Protein AF-A0A519Y3N4-F1 (afdb_monomer)

Solvent-accessible surface area (backbone atoms only — not comparable to full-atom values): 10329 Å² total; per-residue (Å²): 131,61,69,62,75,57,47,38,32,74,43,97,84,46,41,49,49,98,88,65,46,66,51,63,68,51,72,68,55,53,51,53,46,38,57,54,47,40,30,45,88,83,38,72,83,18,51,64,52,32,53,35,49,49,54,54,60,67,46,48,62,57,52,53,50,38,60,76,76,56,67,44,74,66,51,51,51,50,50,48,46,44,57,63,46,52,44,47,48,44,44,46,53,41,53,45,35,29,32,51,62,58,74,62,79,71,95,46,70,66,61,45,55,50,58,71,61,70,54,86,85,58,70,63,65,68,42,52,32,54,33,49,54,26,26,72,76,27,61,82,37,63,64,18,38,64,29,70,89,40,35,69,69,50,46,74,47,11,75,58,44,33,24,38,66,32,93,78,62,51,72,72,56,45,51,54,55,50,58,63,46,68,71,99

Sequence (184 aa):
MHFFERVLQPPAYGWKDENGDLIKPTPTQIFKEFFSRLNIFKDKKNWLPLLSWVKILCLIPFFFIFIIYFLQWWTILAAFIYSMIIMGTHGTIWHHRYCTHGAYTFKNKYWRFFTQNLTINVIPEEIYVISHHVHHSLSDKPGDPYNAQAGFLYCFLADVNHQPIAKDLTEAEFSRVQQLMEHT

Secondary structure (DSSP, 8-state):
--HHHHHBPPPTT-SB-TTSPBP---HHHHHHHHHHHH-TTT-GGGHHHHHHHHHHHHHHHHHHHHHHHS--HHHHHHHHIIIIIIIHHHIIIIIIIIIIT-----SSHHHHHHHHTSS---S-HHHHHHHHHHHHHHTTSTT-TT-GGG-HHHHHTHHHHTSSBPTT--HHHHHHHHHHTTT-

Structure (mmCIF, N/CA/C/O backbone):
data_AF-A0A519Y3N4-F1
#
_entry.id   AF-A0A519Y3N4-F1
#
loop_
_atom_site.group_PDB
_atom_site.id
_atom_site.type_symbol
_atom_site.label_atom_id
_atom_site.label_alt_id
_atom_site.label_comp_id
_atom_site.label_asym_id
_atom_site.label_entity_id
_atom_site.label_seq_id
_atom_site.pdbx_PDB_ins_code
_atom_site.Cartn_x
_atom_site.Cartn_y
_atom_site.Cartn_z
_atom_site.occupancy
_atom_site.B_iso_or_equiv
_atom_site.auth_seq_id
_a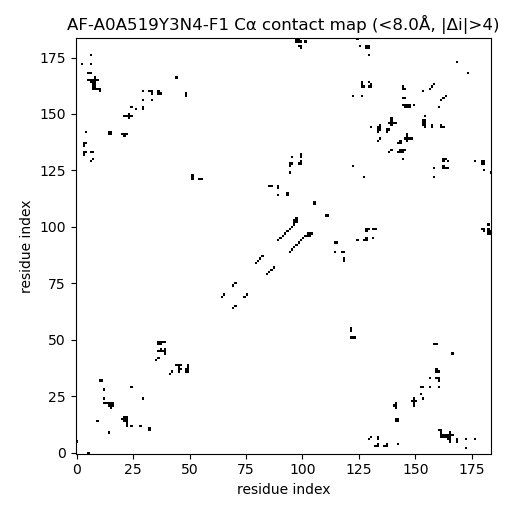tom_site.auth_comp_id
_atom_site.auth_asym_id
_atom_site.auth_atom_id
_atom_site.pdbx_PDB_model_num
ATOM 1 N N . MET A 1 1 ? 7.071 -14.051 -19.704 1.00 60.84 1 MET A N 1
ATOM 2 C CA . MET A 1 1 ? 7.118 -13.539 -18.319 1.00 60.84 1 MET A CA 1
ATOM 3 C C . MET A 1 1 ? 5.968 -14.149 -17.551 1.00 60.84 1 MET A C 1
ATOM 5 O O . MET A 1 1 ? 4.907 -14.354 -18.136 1.00 60.84 1 MET A O 1
ATOM 9 N N . HIS A 1 2 ? 6.190 -14.503 -16.289 1.00 82.25 2 HIS A N 1
ATOM 10 C CA . HIS A 1 2 ? 5.112 -14.980 -15.430 1.00 82.25 2 HIS A CA 1
ATOM 11 C C . HIS A 1 2 ? 4.119 -13.831 -15.195 1.00 82.25 2 HIS A C 1
ATOM 13 O O . HIS A 1 2 ? 4.543 -12.686 -15.073 1.00 82.25 2 HIS A O 1
ATOM 19 N N . PHE A 1 3 ? 2.811 -14.106 -15.143 1.00 90.12 3 PHE A N 1
ATOM 20 C CA . PHE A 1 3 ? 1.779 -13.061 -15.020 1.00 90.12 3 PHE A CA 1
ATOM 21 C C . PHE A 1 3 ? 2.078 -12.090 -13.865 1.00 90.12 3 PHE A C 1
ATOM 23 O O . PHE A 1 3 ? 2.119 -10.881 -14.070 1.00 90.12 3 PHE A O 1
ATOM 30 N N . PHE A 1 4 ? 2.420 -12.615 -12.686 1.00 92.62 4 PHE A N 1
ATOM 31 C CA . PHE A 1 4 ? 2.725 -11.797 -11.509 1.00 92.62 4 PHE A CA 1
ATOM 32 C C . PHE A 1 4 ? 3.998 -10.940 -11.624 1.00 92.62 4 PHE A C 1
ATOM 34 O O . PHE A 1 4 ? 4.103 -9.949 -10.915 1.00 92.62 4 PHE A O 1
ATOM 41 N N . GLU A 1 5 ? 4.927 -11.240 -12.540 1.00 91.12 5 GLU A N 1
ATOM 42 C CA . GLU A 1 5 ? 6.086 -10.364 -12.807 1.00 91.12 5 GLU A CA 1
ATOM 43 C C . GLU A 1 5 ? 5.696 -9.098 -13.587 1.00 91.12 5 GLU A C 1
ATOM 45 O O . GLU A 1 5 ? 6.462 -8.137 -13.633 1.00 91.12 5 GLU A O 1
ATOM 50 N N . ARG A 1 6 ? 4.518 -9.097 -14.224 1.00 92.88 6 ARG A N 1
ATOM 51 C CA . ARG A 1 6 ? 4.050 -8.032 -15.119 1.00 92.88 6 ARG A CA 1
ATOM 52 C C . ARG A 1 6 ? 2.948 -7.157 -14.519 1.00 92.88 6 ARG A C 1
ATOM 54 O O . ARG A 1 6 ? 2.759 -6.025 -14.964 1.00 92.88 6 ARG A O 1
ATOM 61 N N . VAL A 1 7 ? 2.223 -7.694 -13.540 1.00 95.25 7 VAL A N 1
ATOM 62 C CA . VAL A 1 7 ? 1.012 -7.093 -12.962 1.00 95.25 7 VAL A CA 1
ATOM 63 C C . VAL A 1 7 ? 1.286 -5.771 -12.247 1.00 95.25 7 VAL A C 1
ATOM 65 O O . VAL A 1 7 ? 0.473 -4.856 -12.356 1.00 95.25 7 VAL A O 1
ATOM 68 N N . LEU A 1 8 ? 2.412 -5.646 -11.540 1.00 96.50 8 LEU A N 1
ATOM 69 C CA . LEU A 1 8 ? 2.783 -4.404 -10.856 1.00 96.50 8 LEU A CA 1
ATOM 70 C C . LEU A 1 8 ? 3.613 -3.501 -11.763 1.00 96.50 8 LEU A C 1
ATOM 72 O O . LEU A 1 8 ? 4.442 -3.959 -12.550 1.00 96.50 8 LEU A O 1
ATOM 76 N N . GLN A 1 9 ? 3.405 -2.195 -11.632 1.00 95.38 9 GLN A N 1
ATOM 77 C CA . GLN A 1 9 ? 4.155 -1.191 -12.365 1.00 95.38 9 GLN A CA 1
ATOM 78 C C . GLN A 1 9 ? 5.618 -1.193 -11.890 1.00 95.38 9 GLN A C 1
ATOM 80 O O . GLN A 1 9 ? 5.871 -0.832 -10.733 1.00 95.38 9 GLN A O 1
ATOM 85 N N . PRO A 1 10 ? 6.597 -1.498 -12.764 1.00 95.00 10 PRO A N 1
ATOM 86 C CA . PRO A 1 10 ? 7.997 -1.477 -12.370 1.00 95.00 10 PRO A CA 1
ATOM 87 C C . PRO A 1 10 ? 8.421 -0.061 -11.949 1.00 95.00 10 PRO A C 1
ATOM 89 O O . PRO A 1 10 ? 8.033 0.917 -12.603 1.00 95.00 10 PRO A O 1
ATOM 92 N N . PRO A 1 11 ? 9.187 0.092 -10.856 1.00 95.44 11 PRO A N 1
ATOM 93 C CA . PRO A 1 11 ? 9.775 1.379 -10.501 1.00 95.44 11 PRO A CA 1
ATOM 94 C C . PRO A 1 11 ? 10.789 1.809 -11.565 1.00 95.44 11 PRO A C 1
ATOM 96 O O . PRO A 1 11 ? 11.345 0.969 -12.274 1.00 95.44 11 PRO A O 1
ATOM 99 N N . ALA A 1 12 ? 11.079 3.108 -11.673 1.00 94.69 12 ALA A N 1
ATOM 100 C CA . ALA A 1 12 ? 12.028 3.613 -12.674 1.00 94.69 12 ALA A CA 1
ATOM 101 C C . ALA A 1 12 ? 13.444 3.019 -12.554 1.00 94.69 12 ALA A C 1
ATOM 103 O O . ALA A 1 12 ? 14.186 3.002 -13.531 1.00 94.69 12 ALA A O 1
ATOM 104 N N . TYR A 1 13 ? 13.823 2.542 -11.367 1.00 93.88 13 TYR A N 1
ATOM 105 C CA . TYR A 1 13 ? 15.091 1.851 -11.129 1.00 93.88 13 TYR A CA 1
ATOM 106 C C . TYR A 1 13 ? 15.026 0.333 -11.366 1.00 93.88 13 TYR A C 1
ATOM 108 O O . TYR A 1 13 ? 16.052 -0.316 -11.244 1.00 93.88 13 TYR A O 1
ATOM 116 N N . GLY A 1 14 ? 13.867 -0.228 -11.726 1.00 94.69 14 GLY A N 1
ATOM 117 C CA . GLY A 1 14 ? 13.691 -1.650 -12.026 1.00 94.69 14 GLY A CA 1
ATOM 118 C C . GLY A 1 14 ? 13.625 -2.566 -10.797 1.00 94.69 14 GLY A C 1
ATOM 119 O O . GLY A 1 14 ? 13.856 -2.152 -9.665 1.00 94.69 14 GLY A O 1
ATOM 120 N N . TRP A 1 15 ? 13.275 -3.834 -11.034 1.00 93.81 15 TRP A N 1
ATOM 121 C CA . TRP A 1 15 ? 13.253 -4.873 -9.993 1.00 93.81 15 TRP A CA 1
ATOM 122 C C . TRP A 1 15 ? 14.582 -5.633 -9.900 1.00 93.81 15 TRP A C 1
ATOM 124 O O . TRP A 1 15 ? 15.016 -5.973 -8.801 1.00 93.81 15 TRP A O 1
ATOM 134 N N . LYS A 1 16 ? 15.198 -5.907 -11.058 1.00 94.56 16 LYS A N 1
ATOM 135 C CA . LYS A 1 16 ? 16.380 -6.759 -11.240 1.00 94.56 16 LYS A CA 1
ATOM 136 C C . LYS A 1 16 ? 17.488 -5.992 -11.949 1.00 94.56 16 LYS A C 1
ATOM 138 O O . LYS A 1 16 ? 17.178 -5.208 -12.847 1.00 94.56 16 LYS A O 1
ATOM 143 N N . ASP A 1 17 ? 18.735 -6.233 -11.564 1.00 92.69 17 ASP A N 1
ATOM 144 C CA . ASP A 1 17 ? 19.908 -5.749 -12.290 1.00 92.69 17 ASP A CA 1
ATOM 145 C C . ASP A 1 17 ? 20.216 -6.624 -13.522 1.00 92.69 17 ASP A C 1
ATOM 147 O O . ASP A 1 17 ? 19.459 -7.538 -13.863 1.00 92.69 17 ASP A O 1
ATOM 151 N N . GLU A 1 18 ? 21.324 -6.339 -14.210 1.00 90.88 18 GLU A N 1
ATOM 152 C CA . GLU A 1 18 ? 21.757 -7.092 -15.397 1.00 90.88 18 GLU A CA 1
ATOM 153 C C . GLU A 1 18 ? 22.070 -8.571 -15.099 1.00 90.88 18 GLU A C 1
ATOM 155 O O . GLU A 1 18 ? 21.960 -9.409 -15.994 1.00 90.88 18 GLU A O 1
ATOM 160 N N . ASN A 1 19 ? 22.399 -8.906 -13.847 1.00 90.06 19 ASN A N 1
ATOM 161 C CA . ASN A 1 19 ? 22.694 -10.267 -13.394 1.00 90.06 19 ASN A CA 1
ATOM 162 C C . ASN A 1 19 ? 21.443 -11.006 -12.885 1.00 90.06 19 ASN A C 1
ATOM 164 O O . ASN A 1 19 ? 21.495 -12.208 -12.626 1.00 90.06 19 ASN A O 1
ATOM 168 N N . GLY A 1 20 ? 20.305 -10.313 -12.777 1.00 90.00 20 GLY A N 1
ATOM 169 C CA . GLY A 1 20 ? 19.052 -10.856 -12.258 1.00 90.00 20 GLY A CA 1
ATOM 170 C C . GLY A 1 20 ? 18.877 -10.708 -10.744 1.00 90.00 20 GLY A C 1
ATOM 171 O O . GLY A 1 20 ? 17.873 -11.197 -10.215 1.00 90.00 20 GLY A O 1
ATOM 172 N N . ASP A 1 21 ? 19.797 -10.022 -10.065 1.00 93.12 21 ASP A N 1
ATOM 173 C CA . ASP A 1 21 ? 19.773 -9.792 -8.623 1.00 93.12 21 ASP A CA 1
ATOM 174 C C . ASP A 1 21 ? 18.852 -8.625 -8.249 1.00 93.12 21 ASP A C 1
ATOM 176 O O . ASP A 1 21 ? 18.546 -7.744 -9.055 1.00 93.12 21 ASP A O 1
ATOM 180 N N . LEU A 1 22 ? 18.380 -8.619 -7.000 1.00 94.62 22 LEU A N 1
ATOM 181 C CA . LEU A 1 22 ? 17.507 -7.569 -6.476 1.00 94.62 22 LEU A CA 1
ATOM 182 C C . LEU A 1 22 ? 18.218 -6.211 -6.483 1.00 94.62 22 LEU A C 1
ATOM 184 O O . LEU A 1 22 ? 19.213 -6.015 -5.781 1.00 94.62 22 LEU A O 1
ATOM 188 N N . ILE A 1 23 ? 17.630 -5.232 -7.169 1.00 94.12 23 ILE A N 1
ATOM 189 C CA . ILE A 1 23 ? 18.082 -3.844 -7.070 1.00 94.12 23 ILE A CA 1
ATOM 190 C C . ILE A 1 23 ? 17.696 -3.296 -5.697 1.00 94.12 23 ILE A C 1
ATOM 192 O O . ILE A 1 23 ? 16.518 -3.234 -5.348 1.00 94.12 23 ILE A O 1
ATOM 196 N N . LYS A 1 24 ? 18.695 -2.854 -4.928 1.00 95.44 24 LYS A N 1
ATOM 197 C CA . LYS A 1 24 ? 18.499 -2.146 -3.656 1.00 95.44 24 LYS A CA 1
ATOM 198 C C . LYS A 1 24 ? 18.556 -0.637 -3.902 1.00 95.44 24 LYS A C 1
ATOM 200 O O . LYS A 1 24 ? 19.656 -0.093 -4.032 1.00 95.44 24 LYS A O 1
ATOM 205 N N . PRO A 1 25 ? 17.410 0.056 -4.008 1.00 94.44 25 PRO A N 1
ATOM 206 C CA . PRO A 1 25 ? 17.407 1.474 -4.322 1.00 94.44 25 PRO A CA 1
ATOM 207 C C . PRO A 1 25 ? 17.924 2.302 -3.145 1.00 94.44 25 PRO A C 1
ATOM 209 O O . PRO A 1 25 ? 17.630 2.051 -1.977 1.00 94.44 25 PRO A O 1
ATOM 212 N N . THR A 1 26 ? 18.666 3.354 -3.465 1.00 96.81 26 THR A N 1
ATOM 213 C CA . THR A 1 26 ? 19.047 4.383 -2.495 1.00 96.81 26 THR A CA 1
ATOM 214 C C . THR A 1 26 ? 17.815 5.168 -2.020 1.00 96.81 26 THR A C 1
ATOM 216 O O . THR A 1 26 ? 16.857 5.326 -2.784 1.00 96.81 26 THR A O 1
ATOM 219 N N . PRO A 1 27 ? 17.835 5.761 -0.809 1.00 96.81 27 PRO A N 1
ATOM 220 C CA . PRO A 1 27 ? 16.746 6.619 -0.333 1.00 96.81 27 PRO A CA 1
ATOM 221 C C . PRO A 1 27 ? 16.355 7.710 -1.340 1.00 96.81 27 PRO A C 1
ATOM 223 O O . PRO A 1 27 ? 15.175 7.950 -1.580 1.00 96.81 27 PRO A O 1
ATOM 226 N N . THR A 1 28 ? 17.341 8.318 -2.006 1.00 97.06 28 THR A N 1
ATOM 227 C CA . THR A 1 28 ? 17.118 9.339 -3.037 1.00 97.06 28 THR A CA 1
ATOM 228 C C . THR A 1 28 ? 16.325 8.804 -4.230 1.00 97.06 28 THR A C 1
ATOM 230 O O . THR A 1 28 ? 15.436 9.494 -4.726 1.00 97.06 28 THR A O 1
ATOM 233 N N . GLN A 1 29 ? 16.607 7.580 -4.690 1.00 97.12 29 GLN A N 1
ATOM 234 C CA . GLN A 1 29 ? 15.842 6.945 -5.769 1.00 97.12 29 GLN A CA 1
ATOM 235 C C . GLN A 1 29 ? 14.399 6.662 -5.339 1.00 97.12 29 GLN A C 1
ATOM 237 O O . GLN A 1 29 ? 13.484 6.939 -6.111 1.00 97.12 29 GLN A O 1
ATOM 242 N N . ILE A 1 30 ? 14.190 6.189 -4.106 1.00 97.38 30 ILE A N 1
ATOM 243 C CA . ILE A 1 30 ? 12.854 5.919 -3.553 1.00 97.38 30 ILE A CA 1
ATOM 244 C C . ILE A 1 30 ? 12.023 7.204 -3.490 1.00 97.38 30 ILE A C 1
ATOM 246 O O . ILE A 1 30 ? 10.889 7.222 -3.966 1.00 97.38 30 ILE A O 1
ATOM 250 N N . PHE A 1 31 ? 12.576 8.295 -2.953 1.00 97.88 31 PHE A N 1
ATOM 251 C CA . PHE A 1 31 ? 11.859 9.571 -2.884 1.00 97.88 31 PHE A CA 1
ATOM 252 C C . PHE A 1 31 ? 11.616 10.174 -4.269 1.00 97.88 31 PHE A C 1
ATOM 254 O O . PHE A 1 31 ? 10.532 10.693 -4.534 1.00 97.88 31 PHE A O 1
ATOM 261 N N . LYS A 1 32 ? 12.587 10.081 -5.184 1.00 97.44 32 LYS A N 1
ATOM 262 C CA . LYS A 1 32 ? 12.409 10.543 -6.567 1.00 97.44 32 LYS A CA 1
ATOM 263 C C . LYS A 1 32 ? 11.274 9.790 -7.264 1.00 97.44 32 LYS A C 1
ATOM 265 O O . LYS A 1 32 ? 10.470 10.423 -7.950 1.00 97.44 32 LYS A O 1
ATOM 270 N N . GLU A 1 33 ? 11.195 8.474 -7.075 1.00 97.44 33 GLU A N 1
ATOM 271 C CA . GLU A 1 33 ? 10.103 7.656 -7.606 1.00 97.44 33 GLU A CA 1
ATOM 272 C C . GLU A 1 33 ? 8.766 8.036 -6.967 1.00 97.44 33 GLU A C 1
ATOM 274 O O . GLU A 1 33 ? 7.802 8.304 -7.683 1.00 97.44 33 GLU A O 1
ATOM 279 N N . PHE A 1 34 ? 8.739 8.182 -5.643 1.00 97.25 34 PHE A N 1
ATOM 280 C CA . PHE A 1 34 ? 7.555 8.555 -4.876 1.00 97.25 34 PHE A CA 1
ATOM 281 C C . PHE A 1 34 ? 6.936 9.867 -5.375 1.00 97.25 34 PHE A C 1
ATOM 283 O O . PHE A 1 34 ? 5.780 9.900 -5.797 1.00 97.25 34 PHE A O 1
ATOM 290 N N . PHE A 1 35 ? 7.722 10.947 -5.439 1.00 97.00 35 PHE A N 1
ATOM 291 C CA . PHE A 1 35 ? 7.230 12.233 -5.941 1.00 97.00 35 PHE A CA 1
ATOM 292 C C . PHE A 1 35 ? 6.876 12.187 -7.432 1.00 97.00 35 PHE A C 1
ATOM 294 O O . PHE A 1 35 ? 5.940 12.857 -7.865 1.00 97.00 35 PHE A O 1
ATOM 301 N N . SER A 1 36 ? 7.576 11.374 -8.228 1.00 96.44 36 SER A N 1
ATOM 302 C CA . SER A 1 36 ? 7.228 11.151 -9.634 1.00 96.44 36 SER A CA 1
ATOM 303 C C . SER A 1 36 ? 5.865 10.466 -9.789 1.00 96.44 36 SER A C 1
ATOM 305 O O . SER A 1 36 ? 5.098 10.841 -10.677 1.00 96.44 36 SER A O 1
ATOM 307 N N . ARG A 1 37 ? 5.554 9.479 -8.943 1.00 95.19 37 ARG A N 1
ATOM 308 C CA . ARG A 1 37 ? 4.308 8.699 -8.977 1.00 95.19 37 ARG A CA 1
ATOM 309 C C . ARG A 1 37 ? 3.117 9.397 -8.326 1.00 95.19 37 ARG A C 1
ATOM 311 O O . ARG A 1 37 ? 1.986 9.045 -8.635 1.00 95.19 37 ARG A O 1
ATOM 318 N N . LEU A 1 38 ? 3.344 10.414 -7.499 1.00 95.94 38 LEU A N 1
ATOM 319 C CA . LEU A 1 38 ? 2.287 11.314 -7.020 1.00 95.94 38 LEU A CA 1
ATOM 320 C C . LEU A 1 38 ? 1.970 12.448 -8.007 1.00 95.94 38 LEU A C 1
ATOM 322 O O . LEU A 1 38 ? 0.911 13.069 -7.931 1.00 95.94 38 LEU A O 1
ATOM 326 N N . ASN A 1 39 ? 2.879 12.749 -8.936 1.00 95.94 39 ASN A N 1
ATOM 327 C CA . ASN A 1 39 ? 2.743 13.902 -9.816 1.00 95.94 39 ASN A CA 1
ATOM 328 C C . ASN A 1 39 ? 1.728 13.648 -10.948 1.00 95.94 39 ASN A C 1
ATOM 330 O O . ASN A 1 39 ? 2.042 13.007 -11.954 1.00 95.94 39 ASN A O 1
ATOM 334 N N . ILE A 1 40 ? 0.529 14.216 -10.809 1.00 94.81 40 ILE A N 1
ATOM 335 C CA . ILE A 1 40 ? -0.551 14.153 -11.811 1.00 94.81 40 ILE A CA 1
ATOM 336 C C . ILE A 1 40 ? -0.287 14.973 -13.080 1.00 94.81 40 ILE A C 1
ATOM 338 O O . ILE A 1 40 ? -0.892 14.705 -14.117 1.00 94.81 40 ILE A O 1
ATOM 342 N N . PHE A 1 41 ? 0.613 15.960 -13.028 1.00 94.44 41 PHE A N 1
ATOM 343 C CA . PHE A 1 41 ? 0.999 16.740 -14.207 1.00 94.44 41 PHE A CA 1
ATOM 344 C C . PHE A 1 41 ? 1.948 15.953 -15.111 1.00 94.44 41 PHE A C 1
ATOM 346 O O . PHE A 1 41 ? 1.928 16.138 -16.324 1.00 94.44 41 PHE A O 1
ATOM 353 N N . LYS A 1 42 ? 2.754 15.056 -14.527 1.00 92.00 42 LYS A N 1
ATOM 354 C CA . LYS A 1 42 ? 3.617 14.138 -15.279 1.00 92.00 42 LYS A CA 1
ATOM 355 C C . LYS A 1 42 ? 2.805 13.032 -15.952 1.00 92.00 42 LYS A C 1
ATOM 357 O O . LYS A 1 42 ? 3.023 12.742 -17.122 1.00 92.00 42 LYS A O 1
ATOM 362 N N . ASP A 1 43 ? 1.894 12.409 -15.210 1.00 92.69 43 ASP A N 1
ATOM 363 C CA . ASP A 1 43 ? 1.002 11.372 -15.724 1.00 92.69 43 ASP A CA 1
ATOM 364 C C . ASP A 1 43 ? -0.361 11.476 -15.035 1.00 92.69 43 ASP A C 1
ATOM 366 O O . ASP A 1 43 ? -0.481 11.287 -13.824 1.00 92.69 43 ASP A O 1
ATOM 370 N N . LYS A 1 44 ? -1.414 11.722 -15.822 1.00 92.31 44 LYS A N 1
ATOM 371 C CA . LYS A 1 44 ? -2.788 11.818 -15.313 1.00 92.31 44 LYS A CA 1
ATOM 372 C C . LYS A 1 44 ? -3.264 10.515 -14.668 1.00 92.31 44 LYS A C 1
ATOM 374 O O . LYS A 1 44 ? -4.199 10.544 -13.883 1.00 92.31 44 LYS A O 1
ATOM 379 N N . LYS A 1 45 ? -2.629 9.371 -14.934 1.00 90.75 45 LYS A N 1
ATOM 380 C CA . LYS A 1 45 ? -2.952 8.095 -14.279 1.00 90.75 45 LYS A CA 1
ATOM 381 C C . LYS A 1 45 ? -2.480 8.031 -12.813 1.00 90.75 45 LYS A C 1
ATOM 383 O O . LYS A 1 45 ? -2.756 7.047 -12.138 1.00 90.75 45 LYS A O 1
ATOM 388 N N . ASN A 1 46 ? -1.787 9.056 -12.303 1.00 93.25 46 ASN A N 1
ATOM 389 C CA . ASN A 1 46 ? -1.317 9.152 -10.911 1.00 93.25 46 ASN A CA 1
ATOM 390 C C . ASN A 1 46 ? -2.376 9.655 -9.910 1.00 93.25 46 ASN A C 1
ATOM 392 O O . ASN A 1 46 ? -2.051 9.917 -8.754 1.00 93.25 46 ASN A O 1
ATOM 396 N N . TRP A 1 47 ? -3.642 9.791 -10.314 1.00 92.69 47 TRP A N 1
ATOM 397 C CA . TRP A 1 47 ? -4.703 10.244 -9.406 1.00 92.69 47 TRP A CA 1
ATOM 398 C C . TRP A 1 47 ? -4.897 9.334 -8.195 1.00 92.69 47 TRP A C 1
ATOM 400 O O . TRP A 1 47 ? -5.065 9.842 -7.094 1.00 92.69 47 TRP A O 1
ATOM 410 N N . LEU A 1 48 ? -4.854 8.012 -8.381 1.00 90.75 48 LEU A N 1
ATOM 411 C CA . LEU A 1 48 ? -5.080 7.057 -7.296 1.00 90.75 48 LEU A CA 1
ATOM 412 C C . LEU A 1 48 ? -4.061 7.213 -6.146 1.00 90.75 48 LEU A C 1
ATOM 414 O O . LEU A 1 48 ? -4.499 7.509 -5.033 1.00 90.75 48 LEU A O 1
ATOM 418 N N . PRO A 1 49 ? -2.732 7.119 -6.378 1.00 92.12 49 PRO A N 1
ATOM 419 C CA . PRO A 1 49 ? -1.755 7.306 -5.303 1.00 92.12 49 PRO A CA 1
ATOM 420 C C . PRO A 1 49 ? -1.798 8.722 -4.712 1.00 92.12 49 PRO A C 1
ATOM 422 O O . PRO A 1 49 ? -1.667 8.875 -3.497 1.00 92.12 49 PRO A O 1
ATOM 425 N N . LEU A 1 50 ? -2.049 9.755 -5.531 1.00 94.00 50 LEU A N 1
ATOM 426 C CA . LEU A 1 50 ? -2.203 11.123 -5.030 1.00 94.00 50 LEU A CA 1
ATOM 427 C C . LEU A 1 50 ? -3.384 11.239 -4.061 1.00 94.00 50 LEU A C 1
ATOM 429 O O . LEU A 1 50 ? -3.219 11.773 -2.969 1.00 94.00 50 LEU A O 1
ATOM 433 N N . LEU A 1 51 ? -4.565 10.742 -4.433 1.00 92.56 51 LEU A N 1
ATOM 434 C CA . LEU A 1 51 ? -5.762 10.821 -3.594 1.00 92.56 51 LEU A CA 1
ATOM 435 C C . LEU A 1 51 ? -5.593 10.034 -2.291 1.00 92.56 51 LEU A C 1
ATOM 437 O O . LEU A 1 51 ? -6.006 10.525 -1.241 1.00 92.56 51 LEU A O 1
ATOM 441 N N . SER A 1 52 ? -4.956 8.860 -2.331 1.00 90.75 52 SER A N 1
ATOM 442 C CA . SER A 1 52 ? -4.625 8.089 -1.127 1.00 90.75 52 SER A CA 1
ATOM 443 C C . SER A 1 52 ? -3.752 8.889 -0.160 1.00 90.75 52 SER A C 1
ATOM 445 O O . SER A 1 52 ? -4.082 8.994 1.021 1.00 90.75 52 SER A O 1
ATOM 447 N N . TRP A 1 53 ? -2.700 9.546 -0.654 1.00 93.31 53 TRP A N 1
ATOM 448 C CA . TRP A 1 53 ? -1.834 10.373 0.189 1.00 93.31 53 TRP A CA 1
ATOM 449 C C . TRP A 1 53 ? -2.487 11.678 0.637 1.00 93.31 53 TRP A C 1
ATOM 451 O O . TRP A 1 53 ? -2.293 12.088 1.779 1.00 93.31 53 TRP A O 1
ATOM 461 N N . VAL A 1 54 ? -3.323 12.306 -0.192 1.00 94.06 54 VAL A N 1
ATOM 462 C CA . VAL A 1 54 ? -4.112 13.480 0.213 1.00 94.06 54 VAL A CA 1
ATOM 463 C C . VAL A 1 54 ? -5.028 13.135 1.386 1.00 94.06 54 VAL A C 1
ATOM 465 O O . VAL A 1 54 ? -5.075 13.905 2.341 1.00 94.06 54 VAL A O 1
ATOM 468 N N . LYS A 1 55 ? -5.689 11.966 1.386 1.00 92.50 55 LYS A N 1
ATOM 469 C CA . LYS A 1 55 ? -6.484 11.512 2.542 1.00 92.50 55 LYS A CA 1
ATOM 470 C C . LYS A 1 55 ? -5.636 11.445 3.814 1.00 92.50 55 LYS A C 1
ATOM 472 O O . LYS A 1 55 ? -6.063 11.962 4.841 1.00 92.50 55 LYS A O 1
ATOM 477 N N . ILE A 1 56 ? -4.435 10.863 3.743 1.00 92.06 56 ILE A N 1
ATOM 478 C CA . ILE A 1 56 ? -3.509 10.792 4.887 1.00 92.06 56 ILE A CA 1
ATOM 479 C C . ILE A 1 56 ? -3.149 12.200 5.366 1.00 92.06 56 ILE A C 1
ATOM 481 O O . ILE A 1 56 ? -3.289 12.500 6.549 1.00 92.06 56 ILE A O 1
ATOM 485 N N . LEU A 1 57 ? -2.748 13.086 4.450 1.00 94.06 57 LEU A N 1
ATOM 486 C CA . LEU A 1 57 ? -2.382 14.467 4.770 1.00 94.06 57 LEU A CA 1
ATOM 487 C C . LEU A 1 57 ? -3.546 15.240 5.407 1.00 94.06 57 LEU A C 1
ATOM 489 O O . LEU A 1 57 ? -3.330 15.990 6.354 1.00 94.06 57 LEU A O 1
ATOM 493 N N . CYS A 1 58 ? -4.781 15.023 4.950 1.00 94.94 58 CYS A N 1
ATOM 494 C CA . CYS A 1 58 ? -5.977 15.616 5.546 1.00 94.94 58 CYS A CA 1
ATOM 495 C C . CYS A 1 58 ? -6.266 15.102 6.965 1.00 94.94 58 CYS A C 1
ATOM 497 O O . CYS A 1 58 ? -6.903 15.816 7.736 1.00 94.94 58 CYS A O 1
ATOM 499 N N . LEU A 1 59 ? -5.803 13.902 7.332 1.00 93.06 59 LEU A N 1
ATOM 500 C CA . LEU A 1 59 ? -5.958 13.345 8.681 1.00 93.06 59 LEU A CA 1
ATOM 501 C C . LEU A 1 59 ? -4.898 13.860 9.671 1.00 93.06 59 LEU A C 1
ATOM 503 O O . LEU A 1 59 ? -5.145 13.861 10.878 1.00 93.06 59 LEU A O 1
ATOM 507 N N . ILE A 1 60 ? -3.751 14.355 9.188 1.00 94.81 60 ILE A N 1
ATOM 508 C CA . ILE A 1 60 ? -2.650 14.854 10.033 1.00 94.81 60 ILE A CA 1
ATOM 509 C C . ILE A 1 60 ? -3.086 15.993 10.981 1.00 94.81 60 ILE A C 1
ATOM 511 O O . ILE A 1 60 ? -2.769 15.913 12.171 1.00 94.81 60 ILE A O 1
ATOM 515 N N . PRO A 1 61 ? -3.829 17.033 10.545 1.00 96.38 61 PRO A N 1
ATOM 516 C CA . PRO A 1 61 ? -4.287 18.083 11.455 1.00 96.38 61 PRO A CA 1
ATOM 517 C C . PRO A 1 61 ? -5.153 17.549 12.601 1.00 96.38 61 PRO A C 1
ATOM 519 O O . PRO A 1 61 ? -4.960 17.945 13.748 1.00 96.38 61 PRO A O 1
ATOM 522 N N . PHE A 1 62 ? -6.063 16.610 12.319 1.00 93.62 62 PHE A N 1
ATOM 523 C CA . PHE A 1 62 ? -6.914 15.997 13.344 1.00 93.62 62 PHE A CA 1
ATOM 524 C C . PHE A 1 62 ? -6.098 15.197 14.357 1.00 93.62 62 PHE A C 1
ATOM 526 O O . PHE A 1 62 ? -6.391 15.240 15.550 1.00 93.62 62 PHE A O 1
ATOM 533 N N . PHE A 1 63 ? -5.042 14.522 13.900 1.00 92.50 63 PHE A N 1
ATOM 534 C CA . PHE A 1 63 ? -4.112 13.821 14.776 1.00 92.50 63 PHE A CA 1
ATOM 535 C C . PHE A 1 63 ? -3.398 14.776 15.746 1.00 92.50 63 PHE A C 1
ATOM 537 O O . PHE A 1 63 ? -3.352 14.510 16.947 1.00 92.50 63 PHE A O 1
ATOM 544 N N . PHE A 1 64 ? -2.908 15.925 15.272 1.00 95.38 64 PHE A N 1
ATOM 545 C CA . PHE A 1 64 ? -2.282 16.918 16.154 1.00 95.38 64 PHE A CA 1
ATOM 546 C C . PHE A 1 64 ? -3.282 17.590 17.100 1.00 95.38 64 PHE A C 1
ATOM 548 O O . PHE A 1 64 ? -2.976 17.762 18.279 1.00 95.38 64 PHE A O 1
ATOM 555 N N . ILE A 1 65 ? -4.490 17.913 16.627 1.00 95.75 65 ILE A N 1
ATOM 556 C CA . ILE A 1 65 ? -5.572 18.429 17.481 1.00 95.75 65 ILE A CA 1
ATOM 557 C C . ILE A 1 65 ? -5.888 17.425 18.596 1.00 95.75 65 ILE A C 1
ATOM 559 O O . ILE A 1 65 ? -6.008 17.813 19.757 1.00 95.75 65 ILE A O 1
ATOM 563 N N . PHE A 1 66 ? -5.965 16.134 18.267 1.00 93.38 66 PHE A N 1
ATOM 564 C CA . PHE A 1 66 ? -6.171 15.068 19.242 1.00 93.38 66 PHE A CA 1
ATOM 565 C C . PHE A 1 66 ? -5.066 15.032 20.307 1.00 93.38 66 PHE A C 1
ATOM 567 O O . PHE A 1 66 ? -5.374 15.018 21.497 1.00 93.38 66 PHE A O 1
ATOM 574 N N . ILE A 1 67 ? -3.792 15.076 19.901 1.00 93.62 67 ILE A N 1
ATOM 575 C CA . ILE A 1 67 ? -2.655 15.052 20.835 1.00 93.62 67 ILE A CA 1
ATOM 576 C C . ILE A 1 67 ? -2.647 16.277 21.755 1.00 93.62 67 ILE A C 1
ATOM 578 O O . ILE A 1 67 ? -2.382 16.143 22.946 1.00 93.62 67 ILE A O 1
ATOM 582 N N . ILE A 1 68 ? -2.917 17.469 21.223 1.00 96.00 68 ILE A N 1
ATOM 583 C CA . ILE A 1 68 ? -2.785 18.716 21.987 1.00 96.00 68 ILE A CA 1
ATOM 584 C C . ILE A 1 68 ? -3.959 18.907 22.954 1.00 96.00 68 ILE A C 1
ATOM 586 O O . ILE A 1 68 ? -3.751 19.331 24.088 1.00 96.00 68 ILE A O 1
ATOM 590 N N . TYR A 1 69 ? -5.187 18.602 22.521 1.00 96.06 69 TYR A N 1
ATOM 591 C CA . TYR A 1 69 ? -6.399 18.970 23.263 1.00 96.06 69 TYR A CA 1
ATOM 592 C C . TYR A 1 69 ? -7.136 17.792 23.907 1.00 96.06 69 TYR A C 1
ATOM 594 O O . TYR A 1 69 ? -7.918 18.004 24.831 1.00 96.06 69 TYR A O 1
ATOM 602 N N . PHE A 1 70 ? -6.918 16.561 23.439 1.00 94.44 70 PHE A N 1
ATOM 603 C CA . PHE A 1 70 ? -7.740 15.403 23.813 1.00 94.44 70 PHE A CA 1
ATOM 604 C C . PHE A 1 70 ? -6.931 14.217 24.353 1.00 94.44 70 PHE A C 1
ATOM 606 O O . PHE A 1 70 ? -7.490 13.135 24.564 1.00 94.44 70 PHE A O 1
ATOM 613 N N . LEU A 1 71 ? -5.633 14.396 24.607 1.00 95.38 71 LEU A N 1
ATOM 614 C CA . LEU A 1 71 ? -4.770 13.336 25.114 1.00 95.38 71 LEU A CA 1
ATOM 615 C C . LEU A 1 71 ? -5.015 13.097 26.611 1.00 95.38 71 LEU A C 1
ATOM 617 O O . LEU A 1 71 ? -4.678 13.911 27.465 1.00 95.38 71 LEU A O 1
ATOM 621 N N . GLN A 1 72 ? -5.600 11.947 26.923 1.00 95.69 72 GLN A N 1
ATOM 622 C CA . GLN A 1 72 ? -5.845 11.446 28.273 1.00 95.69 72 GLN A CA 1
ATOM 623 C C . GLN A 1 72 ? -5.723 9.919 28.262 1.00 95.69 72 GLN A C 1
ATOM 625 O O . GLN A 1 72 ? -5.810 9.288 27.210 1.00 95.69 72 GLN A O 1
ATOM 630 N N . TRP A 1 73 ? -5.564 9.287 29.424 1.00 95.31 73 TRP A N 1
ATOM 631 C CA . TRP A 1 73 ? -5.337 7.837 29.499 1.00 95.31 73 TRP A CA 1
ATOM 632 C C . TRP A 1 73 ? -6.410 6.997 28.790 1.00 95.31 73 TRP A C 1
ATOM 634 O O . TRP A 1 73 ? -6.080 6.032 28.103 1.00 95.31 73 TRP A O 1
ATOM 644 N N . TRP A 1 74 ? -7.680 7.401 28.873 1.00 95.75 74 TRP A N 1
ATOM 645 C CA . TRP A 1 74 ? -8.776 6.713 28.187 1.00 95.75 74 TRP A CA 1
ATOM 646 C C . TRP A 1 74 ? -8.737 6.870 26.668 1.00 95.75 74 TRP A C 1
ATOM 648 O O . TRP A 1 74 ? -9.050 5.921 25.953 1.00 95.75 74 TRP A O 1
ATOM 658 N N . THR A 1 75 ? -8.325 8.033 26.158 1.00 94.56 75 THR A N 1
ATOM 659 C CA . THR A 1 75 ? -8.205 8.242 24.711 1.00 94.56 75 THR A CA 1
ATOM 660 C C . THR A 1 75 ? -6.971 7.549 24.149 1.00 94.56 75 THR A C 1
ATOM 662 O O . THR A 1 75 ? -7.033 7.034 23.037 1.00 94.56 75 THR A O 1
ATOM 665 N N . ILE A 1 76 ? -5.893 7.429 24.931 1.00 93.69 76 ILE A N 1
ATOM 666 C CA . ILE A 1 76 ? -4.737 6.588 24.592 1.00 93.69 76 ILE A CA 1
ATOM 667 C C . ILE A 1 76 ? -5.158 5.118 24.505 1.00 93.69 76 ILE A C 1
ATOM 669 O O . ILE A 1 76 ? -4.853 4.456 23.515 1.00 93.69 76 ILE A O 1
ATOM 673 N N . LEU A 1 77 ? -5.892 4.611 25.501 1.00 95.69 77 LEU A N 1
ATOM 674 C CA . LEU A 1 77 ? -6.390 3.235 25.488 1.00 95.69 77 LEU A CA 1
ATOM 675 C C . LEU A 1 77 ? -7.319 2.984 24.292 1.00 95.69 77 LEU A C 1
ATOM 677 O O . LEU A 1 77 ? -7.166 1.982 23.597 1.00 95.69 77 LEU A O 1
ATOM 681 N N . ALA A 1 78 ? -8.247 3.904 24.017 1.00 94.88 78 ALA A N 1
ATOM 682 C CA . ALA A 1 78 ? -9.134 3.812 22.862 1.00 94.88 78 ALA A CA 1
ATOM 683 C C . ALA A 1 78 ? -8.350 3.820 21.539 1.00 94.88 78 ALA A C 1
ATOM 685 O O . ALA A 1 78 ? -8.609 2.985 20.674 1.00 94.88 78 ALA A O 1
ATOM 686 N N . ALA A 1 79 ? -7.360 4.709 21.401 1.00 92.12 79 ALA A N 1
ATOM 687 C CA . ALA A 1 79 ? -6.493 4.771 20.230 1.00 92.12 79 ALA A CA 1
ATOM 688 C C . ALA A 1 79 ? -5.696 3.474 20.045 1.00 92.12 79 ALA A C 1
ATOM 690 O O . ALA A 1 79 ? -5.618 2.977 18.927 1.00 92.12 79 ALA A O 1
ATOM 691 N N . PHE A 1 80 ? -5.162 2.899 21.127 1.00 93.44 80 PHE A N 1
ATOM 692 C CA . PHE A 1 80 ? -4.451 1.622 21.103 1.00 93.44 80 PHE A CA 1
ATOM 693 C C . PHE A 1 80 ? -5.360 0.464 20.675 1.00 93.44 80 PHE A C 1
ATOM 695 O O . PHE A 1 80 ? -5.002 -0.297 19.779 1.00 93.44 80 PHE A O 1
ATOM 702 N N . ILE A 1 81 ? -6.550 0.336 21.272 1.00 96.00 81 ILE A N 1
ATOM 703 C CA . ILE A 1 81 ? -7.511 -0.716 20.908 1.00 96.00 81 ILE A CA 1
ATOM 704 C C . ILE A 1 81 ? -7.912 -0.571 19.438 1.00 96.00 81 ILE A C 1
ATOM 706 O O . ILE A 1 81 ? -7.910 -1.551 18.693 1.00 96.00 81 ILE A O 1
ATOM 710 N N . TYR A 1 82 ? -8.228 0.645 18.998 1.00 93.06 82 TYR A N 1
ATOM 711 C CA . TYR A 1 82 ? -8.634 0.874 17.620 1.00 93.06 82 TYR A CA 1
ATOM 712 C C . TYR A 1 82 ? -7.499 0.585 16.624 1.00 93.06 82 TYR A C 1
ATOM 714 O O . TYR A 1 82 ? -7.711 -0.162 15.671 1.00 93.06 82 TYR A O 1
ATOM 722 N N . SER A 1 83 ? -6.288 1.102 16.851 1.00 90.06 83 SER A N 1
ATOM 723 C CA . SER A 1 83 ? -5.173 0.950 15.907 1.00 90.06 83 SER A CA 1
ATOM 724 C C . SER A 1 83 ? -4.569 -0.456 15.899 1.00 90.06 83 SER A C 1
ATOM 726 O O . SER A 1 83 ? -4.332 -1.013 14.830 1.00 90.06 83 SER A O 1
ATOM 728 N N . MET A 1 84 ? -4.349 -1.062 17.066 1.00 90.25 84 MET A N 1
ATOM 729 C CA . MET A 1 84 ? -3.649 -2.346 17.164 1.00 90.25 84 MET A CA 1
ATOM 730 C C . MET A 1 84 ? -4.589 -3.537 17.016 1.00 90.25 84 MET A C 1
ATOM 732 O O . MET A 1 84 ? -4.206 -4.547 16.429 1.00 90.25 84 MET A O 1
ATOM 736 N N . ILE A 1 85 ? -5.817 -3.437 17.537 1.00 93.75 85 ILE A N 1
ATOM 737 C CA . ILE A 1 85 ? -6.763 -4.558 17.542 1.00 93.75 85 ILE A CA 1
ATOM 738 C C . ILE A 1 85 ? -7.741 -4.419 16.383 1.00 93.75 85 ILE A C 1
ATOM 740 O O . ILE A 1 85 ? -7.785 -5.300 15.528 1.00 93.75 85 ILE A O 1
ATOM 744 N N . ILE A 1 86 ? -8.512 -3.330 16.319 1.00 94.19 86 ILE A N 1
ATOM 745 C CA . ILE A 1 86 ? -9.601 -3.204 15.337 1.00 94.19 86 ILE A CA 1
ATOM 746 C C . ILE A 1 86 ? -9.041 -3.097 13.917 1.00 94.19 86 ILE A C 1
ATOM 748 O O . ILE A 1 86 ? -9.416 -3.902 13.066 1.00 94.19 86 ILE A O 1
ATOM 752 N N . MET A 1 87 ? -8.112 -2.172 13.657 1.00 93.19 87 MET A N 1
ATOM 753 C CA . MET A 1 87 ? -7.529 -1.999 12.322 1.00 93.19 87 MET A CA 1
ATOM 754 C C . MET A 1 87 ? -6.715 -3.216 11.872 1.00 93.19 87 MET A C 1
ATOM 756 O O . MET A 1 87 ? -6.893 -3.684 10.749 1.00 93.19 87 MET A O 1
ATOM 760 N N . GLY A 1 88 ? -5.880 -3.783 12.749 1.00 91.38 88 GLY A N 1
ATOM 761 C CA . GLY A 1 88 ? -5.115 -4.996 12.435 1.00 91.38 88 GLY A CA 1
ATOM 762 C C . GLY A 1 88 ? -6.009 -6.210 12.148 1.00 91.38 88 GLY A C 1
ATOM 763 O O . GLY A 1 88 ? -5.794 -6.945 11.178 1.00 91.38 88 GLY A O 1
ATOM 764 N N . THR A 1 89 ? -7.066 -6.395 12.945 1.00 94.38 89 THR A N 1
ATOM 765 C CA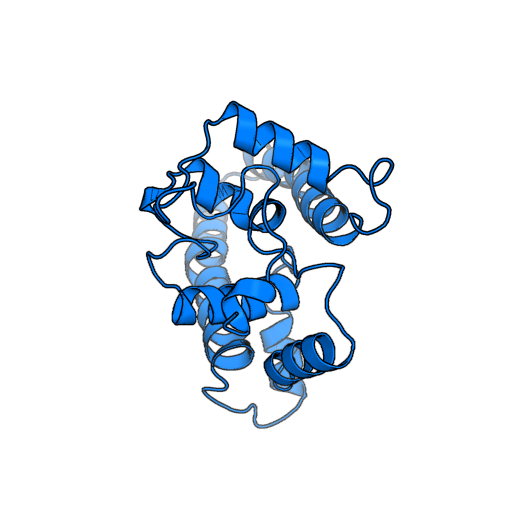 . THR A 1 89 ? -8.042 -7.472 12.727 1.00 94.38 89 THR A CA 1
ATOM 766 C C . THR A 1 89 ? -8.812 -7.249 11.435 1.00 94.38 89 THR A C 1
ATOM 768 O O . THR A 1 89 ? -8.954 -8.189 10.659 1.00 94.38 89 THR A O 1
ATOM 771 N N . HIS A 1 90 ? -9.261 -6.021 11.161 1.00 95.25 90 HIS A N 1
ATOM 772 C CA . HIS A 1 90 ? -9.941 -5.670 9.913 1.00 95.25 90 HIS A CA 1
ATOM 773 C C . HIS A 1 90 ? -9.077 -5.981 8.688 1.00 95.25 90 HIS A C 1
ATOM 775 O O . HIS A 1 90 ? -9.541 -6.688 7.797 1.00 95.25 90 HIS A O 1
ATOM 781 N N . GLY A 1 91 ? -7.806 -5.570 8.686 1.00 93.06 91 GLY A N 1
ATOM 782 C CA . GLY A 1 91 ? -6.854 -5.923 7.629 1.00 93.06 91 GLY A CA 1
ATOM 783 C C . GLY A 1 91 ? -6.730 -7.434 7.427 1.00 93.06 91 GLY A C 1
ATOM 784 O O . GLY A 1 91 ? -6.735 -7.924 6.300 1.00 93.06 91 GLY A O 1
ATOM 785 N N . THR A 1 92 ? -6.713 -8.192 8.524 1.00 94.12 92 THR A N 1
ATOM 786 C CA . THR A 1 92 ? -6.615 -9.656 8.481 1.00 94.12 92 THR A CA 1
ATOM 787 C C . THR A 1 92 ? -7.882 -10.321 7.940 1.00 94.12 92 THR A C 1
ATOM 789 O O . THR A 1 92 ? -7.792 -11.243 7.128 1.00 94.12 92 THR A O 1
ATOM 792 N N . ILE A 1 93 ? -9.066 -9.913 8.402 1.00 95.31 93 ILE A N 1
ATOM 793 C CA . ILE A 1 93 ? -10.330 -10.545 8.002 1.00 95.31 93 ILE A CA 1
ATOM 794 C C . ILE A 1 93 ? -10.727 -10.1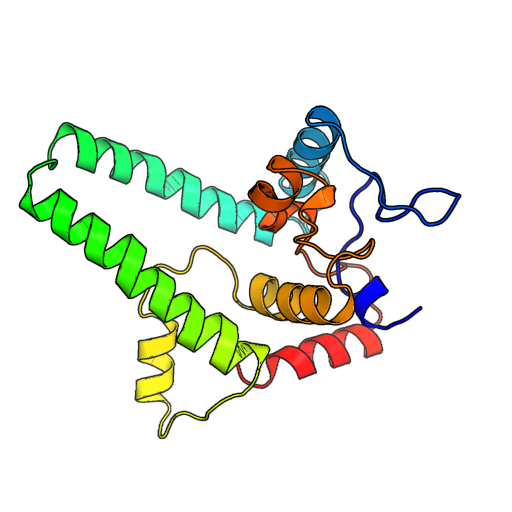10 6.591 1.00 95.31 93 ILE A C 1
ATOM 796 O O . ILE A 1 93 ? -11.011 -10.961 5.755 1.00 95.31 93 ILE A O 1
ATOM 800 N N . TRP A 1 94 ? -10.689 -8.807 6.312 1.00 95.12 94 TRP A N 1
ATOM 801 C CA . TRP A 1 94 ? -11.190 -8.227 5.078 1.00 95.12 94 TRP A CA 1
ATOM 802 C C . TRP A 1 94 ? -10.142 -8.327 3.975 1.00 95.12 94 TRP A C 1
ATOM 804 O O . TRP A 1 94 ? -10.241 -9.195 3.114 1.00 95.12 94 TRP A O 1
ATOM 814 N N . HIS A 1 95 ? -9.096 -7.506 4.043 1.00 94.06 95 HIS A N 1
ATOM 815 C CA . HIS A 1 95 ? -8.116 -7.393 2.968 1.00 94.06 95 HIS A CA 1
ATOM 816 C C . HIS A 1 95 ? -7.349 -8.702 2.721 1.00 94.06 95 HIS A C 1
ATOM 818 O O . HIS A 1 95 ? -7.221 -9.135 1.583 1.00 94.06 95 HIS A O 1
ATOM 824 N N . HIS A 1 96 ? -6.874 -9.368 3.774 1.00 94.75 96 HIS A N 1
ATOM 825 C CA . HIS A 1 96 ? -6.053 -10.569 3.640 1.00 94.75 96 HIS A CA 1
ATOM 826 C C . HIS A 1 96 ? -6.885 -11.835 3.376 1.00 94.75 96 HIS A C 1
ATOM 828 O O . HIS A 1 96 ? -6.766 -12.466 2.327 1.00 94.75 96 HIS A O 1
ATOM 834 N N . ARG A 1 97 ? -7.730 -12.249 4.329 1.00 95.44 97 ARG A N 1
ATOM 835 C CA . ARG A 1 97 ? -8.421 -13.550 4.257 1.00 95.44 97 ARG A CA 1
ATOM 836 C C . ARG A 1 97 ? -9.574 -13.563 3.263 1.00 95.44 97 ARG A C 1
ATOM 838 O O . ARG A 1 97 ? -9.704 -14.539 2.530 1.00 95.44 97 ARG A O 1
ATOM 845 N N . TYR A 1 98 ? -10.414 -12.532 3.267 1.00 95.31 98 TYR A N 1
ATOM 846 C CA . TYR A 1 98 ? -11.588 -12.481 2.404 1.00 95.31 98 TYR A CA 1
ATOM 847 C C . TYR A 1 98 ? -11.221 -12.047 0.983 1.00 95.31 98 TYR A C 1
ATOM 849 O O . TYR A 1 98 ? -11.408 -12.829 0.056 1.00 95.31 98 TYR A O 1
ATOM 857 N N . CYS A 1 99 ? -10.648 -10.852 0.819 1.00 94.12 99 CYS A N 1
ATOM 858 C CA . CYS A 1 99 ? -10.396 -10.272 -0.497 1.00 94.12 99 CYS A CA 1
ATOM 859 C C . CYS A 1 99 ? -9.298 -11.008 -1.276 1.00 94.12 99 CYS A C 1
ATOM 861 O O . CYS A 1 99 ? -9.507 -11.311 -2.444 1.00 94.12 99 CYS A O 1
ATOM 863 N N . THR A 1 100 ? -8.162 -11.332 -0.646 1.00 93.75 100 THR A N 1
ATOM 864 C CA . THR A 1 100 ? -7.040 -11.973 -1.357 1.00 93.75 100 THR A CA 1
ATOM 865 C C . THR A 1 100 ? -7.131 -13.496 -1.412 1.00 93.75 100 THR A C 1
ATOM 867 O O . THR A 1 100 ? -6.814 -14.108 -2.428 1.00 93.75 100 THR A O 1
ATOM 870 N N . HIS A 1 101 ? -7.530 -14.146 -0.319 1.00 94.44 101 HIS A N 1
ATOM 871 C CA . HIS A 1 101 ? -7.507 -15.612 -0.247 1.00 94.44 101 HIS A CA 1
ATOM 872 C C . HIS A 1 101 ? -8.866 -16.284 -0.444 1.00 94.44 101 HIS A C 1
ATOM 874 O O . HIS A 1 101 ? -8.903 -17.510 -0.534 1.00 94.44 101 HIS A O 1
ATOM 880 N N . GLY A 1 102 ? -9.976 -15.535 -0.468 1.00 92.69 102 GLY A N 1
ATOM 881 C CA . GLY A 1 102 ? -11.315 -16.125 -0.564 1.00 92.69 102 GLY A CA 1
ATOM 882 C C . GLY A 1 102 ? -11.600 -17.151 0.542 1.00 92.69 102 GLY A C 1
ATOM 883 O O . GLY A 1 102 ? -12.343 -18.105 0.333 1.00 92.69 102 GLY A O 1
ATOM 884 N N . ALA A 1 103 ? -10.983 -16.996 1.721 1.00 94.00 103 ALA A N 1
ATOM 885 C CA . ALA A 1 103 ? -10.943 -18.026 2.761 1.00 94.00 103 ALA A CA 1
ATOM 886 C C . ALA A 1 103 ? -12.313 -18.322 3.398 1.00 94.00 103 ALA A C 1
ATOM 888 O O . ALA A 1 103 ? -12.466 -19.313 4.111 1.00 94.00 103 ALA A O 1
ATOM 889 N N . TYR A 1 104 ? -13.295 -17.444 3.194 1.00 94.50 104 TYR A N 1
ATOM 890 C CA . TYR A 1 104 ? -14.665 -17.610 3.662 1.00 94.50 104 TYR A CA 1
ATOM 891 C C . TYR A 1 104 ? -15.631 -16.752 2.837 1.00 94.50 104 TYR A C 1
ATOM 893 O O . TYR A 1 104 ? -15.227 -15.831 2.132 1.00 94.50 104 TYR A O 1
ATOM 901 N N . THR A 1 105 ? -16.931 -17.010 2.976 1.00 94.12 105 THR A N 1
ATOM 902 C CA . THR A 1 105 ? -18.001 -16.221 2.349 1.00 94.12 105 THR A CA 1
ATOM 903 C C . THR A 1 105 ? -18.934 -15.636 3.402 1.00 94.12 105 THR A C 1
ATOM 905 O O . THR A 1 105 ? -19.282 -16.309 4.374 1.00 94.12 105 THR A O 1
ATOM 908 N N . PHE A 1 106 ? -19.401 -14.402 3.205 1.00 93.88 106 PHE A N 1
ATOM 909 C CA . PHE A 1 106 ? -20.408 -13.810 4.085 1.00 93.88 106 PHE A CA 1
ATOM 910 C C . PHE A 1 106 ? -21.793 -14.412 3.839 1.00 93.88 106 PHE A C 1
ATOM 912 O O . PHE A 1 106 ? -22.216 -14.588 2.700 1.00 93.88 106 PHE A O 1
ATOM 919 N N . LYS A 1 107 ? -22.546 -14.646 4.923 1.00 93.81 107 LYS A N 1
ATOM 920 C CA . LYS A 1 107 ? -23.929 -15.150 4.857 1.00 93.81 107 LYS A CA 1
ATOM 921 C C . LYS A 1 107 ? -24.869 -14.215 4.086 1.00 93.81 107 LYS A C 1
ATOM 923 O O . LYS A 1 107 ? -25.826 -14.672 3.471 1.00 93.81 107 LYS A O 1
ATOM 928 N N . ASN A 1 108 ? -24.649 -12.904 4.175 1.00 94.69 108 ASN A N 1
ATOM 929 C CA . ASN A 1 108 ? -25.454 -11.898 3.490 1.00 94.69 108 ASN A CA 1
ATOM 930 C C . ASN A 1 108 ? -24.628 -10.639 3.176 1.00 94.69 108 ASN A C 1
ATOM 932 O O . ASN A 1 108 ? -23.543 -10.427 3.720 1.00 94.69 108 ASN A O 1
ATOM 936 N N . LYS A 1 109 ? -25.179 -9.780 2.310 1.00 93.56 109 LYS A N 1
ATOM 937 C CA . LYS A 1 109 ? -24.546 -8.517 1.897 1.00 93.56 109 LYS A CA 1
ATOM 938 C C . LYS A 1 109 ? -24.395 -7.511 3.044 1.00 93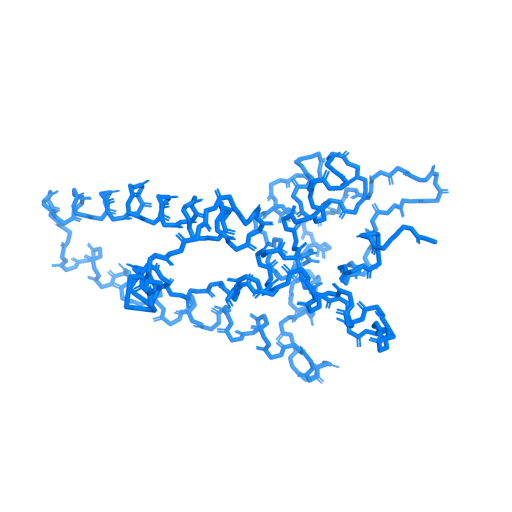.56 109 LYS A C 1
ATOM 940 O O . LYS A 1 109 ? -23.495 -6.685 3.000 1.00 93.56 109 LYS A O 1
ATOM 945 N N . TYR A 1 110 ? -25.246 -7.601 4.067 1.00 95.75 110 TYR A N 1
ATOM 946 C CA . TYR A 1 110 ? -25.209 -6.710 5.227 1.00 95.75 110 TYR A CA 1
ATOM 947 C C . TYR A 1 110 ? -23.902 -6.859 6.017 1.00 95.75 110 TYR A C 1
ATOM 949 O O . TYR A 1 110 ? -23.198 -5.875 6.231 1.00 95.75 110 TYR A O 1
ATOM 957 N N . TRP A 1 111 ? -23.533 -8.091 6.386 1.00 94.50 111 TRP A N 1
ATOM 958 C CA . TRP A 1 111 ? -22.282 -8.339 7.108 1.00 94.50 111 TRP A CA 1
ATOM 959 C C . TRP A 1 111 ? -21.058 -7.996 6.265 1.00 94.50 111 TRP A C 1
ATOM 961 O O . TRP A 1 111 ? -20.118 -7.409 6.787 1.00 94.50 111 TRP A O 1
ATOM 971 N N . ARG A 1 112 ? -21.108 -8.273 4.956 1.00 93.62 112 ARG A N 1
ATOM 972 C CA . ARG A 1 112 ? -20.050 -7.878 4.021 1.00 93.62 112 ARG A CA 1
ATOM 973 C C . ARG A 1 112 ? -19.843 -6.361 4.013 1.00 93.62 112 ARG A C 1
ATOM 975 O O . ARG A 1 112 ? -18.724 -5.911 4.217 1.00 93.62 112 ARG A O 1
ATOM 982 N N . PHE A 1 113 ? -20.913 -5.582 3.840 1.00 93.75 113 PHE A N 1
ATOM 983 C CA . PHE A 1 113 ? -20.849 -4.117 3.818 1.00 93.75 113 PHE A CA 1
ATOM 984 C C . PHE A 1 113 ? -20.283 -3.543 5.121 1.00 93.75 113 PHE A C 1
ATOM 986 O O . PHE A 1 113 ? -19.433 -2.653 5.092 1.00 93.75 113 PHE A O 1
ATOM 993 N N . PHE A 1 114 ? -20.725 -4.067 6.267 1.00 93.75 114 PHE A N 1
ATOM 994 C CA . PHE A 1 114 ? -20.234 -3.606 7.561 1.00 93.75 114 PHE A CA 1
ATOM 995 C C . PHE A 1 114 ? -18.756 -3.952 7.766 1.00 93.75 114 PHE A C 1
ATOM 997 O O . PHE A 1 114 ? -17.983 -3.099 8.189 1.00 93.75 114 PHE A O 1
ATOM 1004 N N . THR A 1 115 ? -18.341 -5.179 7.436 1.00 93.62 115 THR A N 1
ATOM 1005 C CA . THR A 1 115 ? -16.935 -5.580 7.562 1.00 93.62 115 THR A CA 1
ATOM 1006 C C . THR A 1 115 ? -16.038 -4.794 6.614 1.00 93.62 115 THR A C 1
ATOM 1008 O O . THR A 1 115 ? -14.970 -4.376 7.042 1.00 93.62 115 THR A O 1
ATOM 1011 N N . GLN A 1 116 ? -16.473 -4.518 5.383 1.00 93.44 116 GLN A N 1
ATOM 1012 C CA . GLN A 1 116 ? -15.731 -3.673 4.444 1.00 93.44 116 GLN A CA 1
ATOM 1013 C C . GLN A 1 116 ? -15.429 -2.286 5.024 1.00 93.44 116 GLN A C 1
ATOM 1015 O O . GLN A 1 116 ? -14.314 -1.791 4.898 1.00 93.44 116 GLN A O 1
ATOM 1020 N N . ASN A 1 117 ? -16.401 -1.689 5.720 1.00 93.00 117 ASN A N 1
ATOM 1021 C CA . ASN A 1 117 ? -16.345 -0.309 6.206 1.00 93.00 117 ASN A CA 1
ATOM 1022 C C . ASN A 1 117 ? -16.045 -0.192 7.713 1.00 93.00 117 ASN A C 1
ATOM 1024 O O . ASN A 1 117 ? -16.320 0.844 8.316 1.00 93.00 117 ASN A O 1
ATOM 1028 N N . LEU A 1 118 ? -15.499 -1.240 8.341 1.00 91.25 118 LEU A N 1
ATOM 1029 C CA . LEU A 1 118 ? -15.220 -1.247 9.783 1.00 91.25 118 LEU A CA 1
ATOM 1030 C C . LEU A 1 118 ? -14.126 -0.240 10.179 1.00 91.25 118 LEU A C 1
ATOM 1032 O O . LEU A 1 118 ? -14.068 0.195 11.328 1.00 91.25 118 LEU A O 1
ATOM 1036 N N . THR A 1 119 ? -13.251 0.113 9.237 1.00 91.88 119 THR A N 1
ATOM 1037 C CA . THR A 1 119 ? -12.136 1.039 9.441 1.00 91.88 119 THR A CA 1
ATOM 1038 C C . THR A 1 119 ? -12.127 2.129 8.376 1.00 91.88 119 THR A C 1
ATOM 1040 O O . THR A 1 119 ? -12.804 2.045 7.350 1.00 91.88 119 THR A O 1
ATOM 1043 N N . ILE A 1 120 ? -11.350 3.183 8.627 1.00 86.25 120 ILE A N 1
ATOM 1044 C CA . ILE A 1 120 ? -11.165 4.267 7.664 1.00 86.25 120 ILE A CA 1
ATOM 1045 C C . ILE A 1 120 ? -10.423 3.721 6.440 1.00 86.25 120 ILE A C 1
ATOM 1047 O O . ILE A 1 120 ? -9.268 3.307 6.535 1.00 86.25 120 ILE A O 1
ATOM 1051 N N . ASN A 1 121 ? -11.071 3.780 5.276 1.00 84.00 121 ASN A N 1
ATOM 1052 C CA . ASN A 1 121 ? -10.477 3.364 4.011 1.00 84.00 121 ASN A CA 1
ATOM 1053 C C . ASN A 1 121 ? -9.478 4.419 3.495 1.00 84.00 121 ASN A C 1
ATOM 1055 O O . ASN A 1 121 ? -9.834 5.396 2.818 1.00 84.00 121 ASN A O 1
ATOM 1059 N N . VAL A 1 122 ? -8.210 4.201 3.840 1.00 82.19 122 VAL A N 1
ATOM 1060 C CA . VAL A 1 122 ? -7.072 5.004 3.374 1.00 82.19 122 VAL A CA 1
ATOM 1061 C C . VAL A 1 122 ? -6.410 4.373 2.144 1.00 82.19 122 VAL A C 1
ATOM 1063 O O . VAL A 1 122 ? -6.009 5.094 1.229 1.00 82.19 122 VAL A O 1
ATOM 1066 N N . ILE A 1 123 ? -6.330 3.040 2.103 1.00 81.19 123 ILE A N 1
ATOM 1067 C CA . ILE A 1 123 ? -5.657 2.280 1.046 1.00 81.19 123 ILE A CA 1
ATOM 1068 C C . ILE A 1 123 ? -6.718 1.636 0.141 1.00 81.19 123 ILE A C 1
ATOM 1070 O O . ILE A 1 123 ? -7.551 0.884 0.649 1.00 81.19 123 ILE A O 1
ATOM 1074 N N . PRO A 1 124 ? -6.687 1.894 -1.180 1.00 89.31 124 PRO A N 1
ATOM 1075 C CA . PRO A 1 124 ? -7.566 1.232 -2.137 1.00 89.31 124 PRO A CA 1
ATOM 1076 C C . PRO A 1 124 ? -7.414 -0.291 -2.070 1.00 89.31 124 PRO A C 1
ATOM 1078 O O . PRO A 1 124 ? -6.297 -0.814 -2.020 1.00 89.31 124 PRO A O 1
ATOM 1081 N N . GLU A 1 125 ? -8.538 -1.002 -2.064 1.00 91.81 125 GLU A N 1
ATOM 1082 C CA . GLU A 1 125 ? -8.582 -2.456 -1.875 1.00 91.81 125 GLU A CA 1
ATOM 1083 C C . GLU A 1 125 ? -7.808 -3.191 -2.972 1.00 91.81 125 GLU A C 1
ATOM 1085 O O . GLU A 1 125 ? -7.069 -4.133 -2.686 1.00 91.81 125 GLU A O 1
ATOM 1090 N N . GLU A 1 126 ? -7.915 -2.714 -4.211 1.00 92.06 126 GLU A N 1
ATOM 1091 C CA . GLU A 1 126 ? -7.249 -3.266 -5.384 1.00 92.06 126 GLU A CA 1
ATOM 1092 C C . GLU A 1 126 ? -5.723 -3.205 -5.291 1.00 92.06 126 GLU A C 1
ATOM 1094 O O . GLU A 1 126 ? -5.042 -4.133 -5.721 1.00 92.06 126 GLU A O 1
ATOM 1099 N N . ILE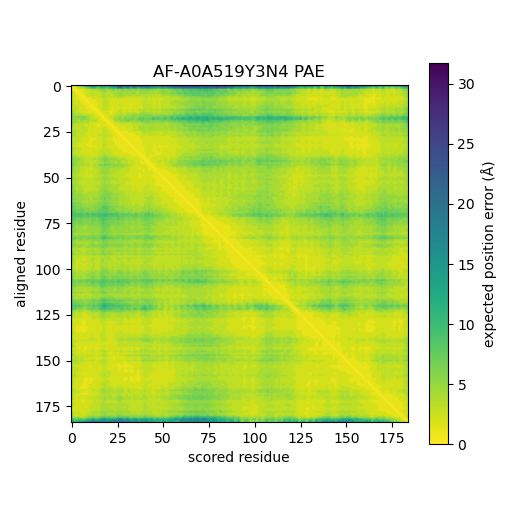 A 1 127 ? -5.169 -2.156 -4.678 1.00 92.31 127 ILE A N 1
ATOM 1100 C CA . ILE A 1 127 ? -3.718 -2.028 -4.508 1.00 92.31 127 ILE A CA 1
ATOM 1101 C C . ILE A 1 127 ? -3.226 -3.086 -3.517 1.00 92.31 127 ILE A C 1
ATOM 1103 O O . ILE A 1 127 ? -2.225 -3.759 -3.773 1.00 92.31 127 ILE A O 1
ATOM 1107 N N . TYR A 1 128 ? -3.949 -3.280 -2.412 1.00 93.88 128 TYR A N 1
ATOM 1108 C CA . TYR A 1 128 ? -3.580 -4.276 -1.410 1.00 93.88 128 TYR A CA 1
ATOM 1109 C C . TYR A 1 128 ? -3.682 -5.701 -1.966 1.00 93.88 128 TYR A C 1
ATOM 1111 O O . TYR A 1 128 ? -2.712 -6.451 -1.915 1.00 93.88 128 TYR A O 1
ATOM 1119 N N . VAL A 1 129 ? -4.838 -6.081 -2.516 1.00 95.56 129 VAL A N 1
ATOM 1120 C CA . VAL A 1 129 ? -5.120 -7.472 -2.915 1.00 95.56 129 VAL A CA 1
ATOM 1121 C C . VAL A 1 129 ? -4.170 -7.942 -4.012 1.00 95.56 129 VAL A C 1
ATOM 1123 O O . VAL A 1 129 ? -3.552 -9.003 -3.902 1.00 95.56 129 VAL A O 1
ATOM 1126 N N . ILE A 1 130 ? -3.995 -7.124 -5.052 1.00 96.31 130 ILE A N 1
ATOM 1127 C CA . ILE A 1 130 ? -3.148 -7.481 -6.188 1.00 96.31 130 ILE A CA 1
ATOM 1128 C C . ILE A 1 130 ? -1.676 -7.554 -5.779 1.00 96.31 130 ILE A C 1
ATOM 1130 O O . ILE A 1 130 ? -0.991 -8.522 -6.119 1.00 96.31 130 ILE A O 1
ATOM 1134 N N . SER A 1 131 ? -1.186 -6.577 -5.010 1.00 96.19 131 SER A N 1
ATOM 1135 C CA . SER A 1 131 ? 0.197 -6.606 -4.524 1.00 96.19 131 SER A CA 1
ATOM 1136 C C . SER A 1 131 ? 0.458 -7.772 -3.568 1.00 96.19 131 SER A C 1
ATOM 1138 O O . SER A 1 131 ? 1.546 -8.344 -3.596 1.00 96.19 131 SER A O 1
ATOM 1140 N N . HIS A 1 132 ? -0.538 -8.192 -2.785 1.00 96.25 132 HIS A N 1
ATOM 1141 C CA . HIS A 1 132 ? -0.430 -9.339 -1.883 1.00 96.25 132 HIS A CA 1
ATOM 1142 C C . HIS A 1 132 ? -0.365 -10.678 -2.633 1.00 96.25 132 HIS A C 1
ATOM 1144 O O . HIS A 1 132 ? 0.438 -11.544 -2.284 1.00 96.25 132 HIS A O 1
ATOM 1150 N N . HIS A 1 133 ? -1.120 -10.847 -3.725 1.00 96.19 133 HIS A N 1
ATOM 1151 C CA . HIS A 1 133 ? -0.941 -12.004 -4.614 1.00 96.19 133 HIS A CA 1
ATOM 1152 C C . HIS A 1 133 ? 0.466 -12.056 -5.222 1.00 96.19 133 HIS A C 1
ATOM 1154 O O . HIS A 1 133 ? 1.077 -13.125 -5.295 1.00 96.19 133 HIS A O 1
ATOM 1160 N N . VAL A 1 134 ? 0.993 -10.903 -5.640 1.00 96.81 134 VAL A N 1
ATOM 1161 C CA . VAL A 1 134 ? 2.345 -10.807 -6.205 1.00 96.81 134 VAL A CA 1
ATOM 1162 C C . VAL A 1 134 ? 3.395 -11.124 -5.143 1.00 96.81 134 VAL A C 1
ATOM 1164 O O . VAL A 1 134 ? 4.298 -11.907 -5.424 1.00 96.81 134 VAL A O 1
ATOM 1167 N N . HIS A 1 135 ? 3.235 -10.617 -3.919 1.00 96.69 135 HIS A N 1
ATOM 1168 C CA . HIS A 1 135 ? 4.081 -10.962 -2.777 1.00 96.69 135 HIS A CA 1
ATOM 1169 C C . HIS A 1 135 ? 4.117 -12.472 -2.534 1.00 96.69 135 HIS A C 1
ATOM 1171 O O . HIS A 1 135 ? 5.192 -13.048 -2.443 1.00 96.69 135 HIS A O 1
ATOM 1177 N N . HIS A 1 136 ? 2.973 -13.162 -2.538 1.00 95.12 136 HIS A N 1
ATOM 1178 C CA . HIS A 1 136 ? 2.968 -14.623 -2.422 1.00 95.12 136 HIS A CA 1
ATOM 1179 C C . HIS A 1 136 ? 3.666 -15.327 -3.592 1.00 95.12 136 HIS A C 1
ATOM 1181 O O . HIS A 1 136 ? 4.363 -16.319 -3.386 1.00 95.12 136 HIS A O 1
ATOM 1187 N N . SER A 1 137 ? 3.492 -14.834 -4.821 1.00 95.44 137 SER A N 1
ATOM 1188 C CA . SER A 1 137 ? 4.103 -15.446 -6.005 1.00 95.44 137 SER A CA 1
ATOM 1189 C C . SER A 1 137 ? 5.612 -15.208 -6.101 1.00 95.44 137 SER A C 1
ATOM 1191 O O . SER A 1 137 ? 6.317 -16.039 -6.680 1.00 95.44 137 SER A O 1
ATOM 1193 N N . LEU A 1 138 ? 6.096 -14.065 -5.621 1.00 95.19 138 LEU A N 1
ATOM 1194 C CA . LEU A 1 138 ? 7.470 -13.593 -5.793 1.00 95.19 138 LEU A CA 1
ATOM 1195 C C . LEU A 1 138 ? 8.187 -13.365 -4.461 1.00 95.19 138 LEU A C 1
ATOM 1197 O O . LEU A 1 138 ? 9.219 -12.713 -4.465 1.00 95.19 138 LEU A O 1
ATOM 1201 N N . SER A 1 139 ? 7.683 -13.916 -3.357 1.00 95.12 139 SER A N 1
ATOM 1202 C CA . SER A 1 139 ? 8.189 -13.679 -1.999 1.00 95.12 139 SER A CA 1
ATOM 1203 C C . SER A 1 139 ? 9.714 -13.753 -1.920 1.00 95.12 139 SER A C 1
ATOM 1205 O O . SER A 1 139 ? 10.318 -14.717 -2.403 1.00 95.12 139 SER A O 1
ATOM 1207 N N . ASP A 1 140 ? 10.319 -12.699 -1.366 1.00 93.12 140 ASP A N 1
ATOM 1208 C CA . ASP A 1 140 ? 11.769 -12.508 -1.213 1.00 93.12 140 ASP A CA 1
ATOM 1209 C C . ASP A 1 140 ? 12.578 -12.503 -2.525 1.00 93.12 140 ASP A C 1
ATOM 1211 O O . ASP A 1 140 ? 13.809 -12.427 -2.509 1.00 93.12 140 ASP A O 1
ATOM 1215 N N . LYS A 1 141 ? 11.914 -12.511 -3.683 1.00 94.88 141 LYS A N 1
ATOM 1216 C CA . LYS A 1 141 ? 12.530 -12.395 -5.009 1.00 94.88 141 LYS A CA 1
ATOM 1217 C C . LYS A 1 141 ? 12.382 -10.972 -5.550 1.00 94.88 141 LYS A C 1
ATOM 1219 O O . LYS A 1 141 ? 11.548 -10.191 -5.083 1.00 94.88 141 LYS A O 1
ATOM 1224 N N . PRO A 1 142 ? 13.170 -10.606 -6.571 1.00 95.31 142 PRO A N 1
ATOM 1225 C CA . PRO A 1 142 ? 12.959 -9.347 -7.263 1.00 95.31 142 PRO A CA 1
ATOM 1226 C C . PRO A 1 142 ? 11.572 -9.298 -7.919 1.00 95.31 142 PRO A C 1
ATOM 1228 O O . PRO A 1 142 ? 11.202 -10.213 -8.659 1.00 95.31 142 PRO A O 1
ATOM 1231 N N . GLY A 1 143 ? 10.829 -8.221 -7.662 1.00 94.25 143 GLY A N 1
ATOM 1232 C CA . GLY A 1 143 ? 9.423 -8.079 -8.056 1.00 94.25 143 GLY A CA 1
ATOM 1233 C C . GLY A 1 143 ? 8.441 -8.194 -6.889 1.00 94.25 143 GLY A C 1
ATOM 1234 O O . GLY A 1 143 ? 7.277 -7.844 -7.052 1.00 94.25 143 GLY A O 1
ATOM 1235 N N . ASP A 1 144 ? 8.896 -8.642 -5.715 1.00 96.75 144 ASP A N 1
ATOM 1236 C CA . ASP A 1 144 ? 8.104 -8.600 -4.487 1.00 96.75 144 ASP A CA 1
ATOM 1237 C C . ASP A 1 144 ? 7.967 -7.155 -3.970 1.00 96.75 144 ASP A C 1
ATOM 1239 O O . ASP A 1 144 ? 8.977 -6.548 -3.598 1.00 96.75 144 ASP A O 1
ATOM 1243 N N . PRO A 1 145 ? 6.742 -6.595 -3.892 1.00 96.12 145 PRO A N 1
ATOM 1244 C CA . PRO A 1 145 ? 6.525 -5.225 -3.431 1.00 96.12 145 PRO A CA 1
ATOM 1245 C C . PRO A 1 145 ? 6.878 -4.995 -1.954 1.00 96.12 145 PRO A C 1
ATOM 1247 O O . PRO A 1 145 ? 6.985 -3.841 -1.535 1.00 96.12 145 PRO A O 1
ATOM 1250 N N . TYR A 1 146 ? 7.072 -6.062 -1.174 1.00 94.81 146 TYR A N 1
ATOM 1251 C CA . TYR A 1 146 ? 7.409 -6.017 0.249 1.00 94.81 146 TYR A CA 1
ATOM 1252 C C . TYR A 1 146 ? 8.759 -6.672 0.566 1.00 94.81 146 TYR A C 1
ATOM 1254 O O . TYR A 1 146 ? 8.991 -7.071 1.708 1.00 94.81 146 TYR A O 1
ATOM 1262 N N . ASN A 1 147 ? 9.661 -6.775 -0.417 1.00 96.31 147 ASN A N 1
ATOM 1263 C CA . ASN A 1 147 ? 10.957 -7.416 -0.220 1.00 96.31 147 ASN A CA 1
ATOM 1264 C C . ASN A 1 147 ? 11.786 -6.706 0.869 1.00 96.31 147 ASN A C 1
ATOM 1266 O O . ASN A 1 147 ? 12.379 -5.646 0.643 1.00 96.31 147 ASN A O 1
ATOM 1270 N N . ALA A 1 148 ? 11.883 -7.320 2.051 1.00 94.12 148 ALA A N 1
ATOM 1271 C CA . ALA A 1 148 ? 12.575 -6.738 3.200 1.00 94.12 148 ALA A CA 1
ATOM 1272 C C . ALA A 1 148 ? 14.081 -6.531 2.952 1.00 94.12 148 ALA A C 1
ATOM 1274 O O . ALA A 1 148 ? 14.704 -5.674 3.584 1.00 94.12 148 ALA A O 1
ATOM 1275 N N . GLN A 1 149 ? 14.674 -7.258 1.998 1.00 95.25 149 GLN A N 1
ATOM 1276 C CA . GLN A 1 149 ? 16.088 -7.121 1.646 1.00 95.25 149 GLN A CA 1
ATOM 1277 C C . GLN A 1 149 ? 16.397 -5.812 0.899 1.00 95.25 149 GLN A C 1
ATOM 1279 O O . GLN A 1 149 ? 17.566 -5.414 0.845 1.00 95.25 149 GLN A O 1
ATOM 1284 N N . ALA A 1 150 ? 15.379 -5.133 0.355 1.00 94.25 150 ALA A N 1
ATOM 1285 C CA . ALA A 1 150 ? 15.496 -3.820 -0.283 1.00 94.25 150 ALA A CA 1
ATOM 1286 C C . ALA A 1 150 ? 15.434 -2.642 0.717 1.00 94.25 150 ALA A C 1
ATOM 1288 O O . ALA A 1 150 ? 15.698 -1.500 0.341 1.00 94.25 150 ALA A O 1
ATOM 1289 N N . GLY A 1 151 ? 15.165 -2.915 2.000 1.00 95.12 151 GLY A N 1
ATOM 1290 C CA . GLY A 1 151 ? 15.280 -1.958 3.103 1.00 95.12 151 GLY A CA 1
ATOM 1291 C C . GLY A 1 151 ? 13.964 -1.309 3.547 1.00 95.12 151 GLY A C 1
ATOM 1292 O O . GLY A 1 151 ? 12.925 -1.419 2.908 1.00 95.12 151 GLY A O 1
ATOM 1293 N N . PHE A 1 152 ? 14.011 -0.592 4.675 1.00 96.31 152 PHE A N 1
ATOM 1294 C CA . PHE A 1 152 ? 12.814 -0.040 5.328 1.00 96.31 152 PHE A CA 1
ATOM 1295 C C . PHE A 1 152 ? 11.986 0.880 4.420 1.00 96.31 152 PHE A C 1
ATOM 1297 O O . PHE A 1 152 ? 10.779 0.697 4.294 1.00 96.31 152 PHE A O 1
ATOM 1304 N N . LEU A 1 153 ? 12.628 1.856 3.767 1.00 96.81 153 LEU A N 1
ATOM 1305 C CA . LEU A 1 153 ? 11.933 2.829 2.917 1.00 96.81 153 LEU A CA 1
ATOM 1306 C C . LEU A 1 153 ? 11.257 2.185 1.702 1.00 96.81 153 LEU A C 1
ATOM 1308 O O . LEU A 1 15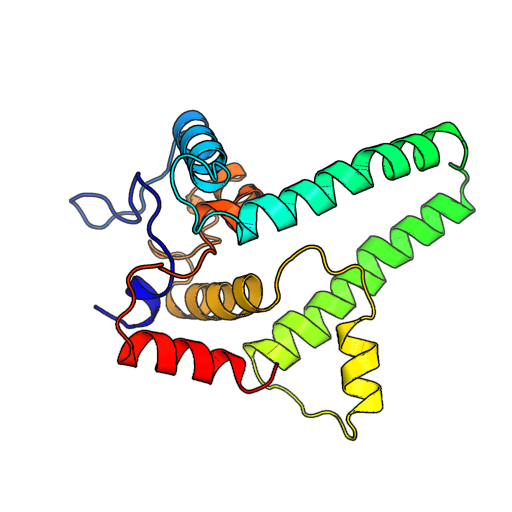3 ? 10.252 2.705 1.219 1.00 96.81 153 LEU A O 1
ATOM 1312 N N . TYR A 1 154 ? 11.796 1.060 1.230 1.00 97.00 154 TYR A N 1
ATOM 1313 C CA . TYR A 1 154 ? 11.223 0.303 0.127 1.00 97.00 154 TYR A CA 1
ATOM 1314 C C . TYR A 1 154 ? 9.840 -0.234 0.504 1.00 97.00 154 TYR A C 1
ATOM 1316 O O . TYR A 1 154 ? 8.876 -0.019 -0.228 1.00 97.00 154 TYR A O 1
ATOM 1324 N N . CYS A 1 155 ? 9.732 -0.850 1.684 1.00 95.69 155 CYS A N 1
ATOM 1325 C CA . CYS A 1 155 ? 8.469 -1.371 2.201 1.00 95.69 155 CYS A CA 1
ATOM 1326 C C . CYS A 1 155 ? 7.542 -0.254 2.707 1.00 95.69 155 CYS A C 1
ATOM 1328 O O . CYS A 1 155 ? 6.333 -0.325 2.510 1.00 95.69 155 CYS A O 1
ATOM 1330 N N . PHE A 1 156 ? 8.093 0.789 3.337 1.00 95.25 156 PHE A N 1
ATOM 1331 C CA . PHE A 1 156 ? 7.308 1.868 3.947 1.00 95.25 156 PHE A CA 1
ATOM 1332 C C . PHE A 1 156 ? 6.529 2.704 2.920 1.00 95.25 156 PHE A C 1
ATOM 1334 O O . PHE A 1 156 ? 5.401 3.094 3.194 1.00 95.25 156 PHE A O 1
ATOM 1341 N N . LEU A 1 157 ? 7.110 2.961 1.742 1.00 95.88 157 LEU A N 1
ATOM 1342 C CA . LEU A 1 157 ? 6.472 3.713 0.647 1.00 95.88 157 LEU A CA 1
ATOM 1343 C C . LEU A 1 157 ? 6.018 2.798 -0.504 1.00 95.88 157 LEU A C 1
ATOM 1345 O O . LEU A 1 157 ? 5.922 3.231 -1.658 1.00 95.88 157 LEU A O 1
ATOM 1349 N N . ALA A 1 158 ? 5.810 1.510 -0.218 1.00 95.38 158 ALA A N 1
ATOM 1350 C CA . ALA A 1 158 ? 5.470 0.519 -1.231 1.00 95.38 158 ALA A CA 1
ATOM 1351 C C . ALA A 1 158 ? 4.111 0.786 -1.889 1.00 95.38 158 ALA A C 1
ATOM 1353 O O . ALA A 1 158 ? 3.961 0.508 -3.077 1.00 95.38 158 ALA A O 1
ATOM 1354 N N . ASP A 1 159 ? 3.158 1.371 -1.165 1.00 93.31 159 ASP A N 1
ATOM 1355 C CA . ASP A 1 159 ? 1.820 1.726 -1.655 1.00 93.31 159 ASP A CA 1
ATOM 1356 C C . ASP A 1 159 ? 1.861 2.590 -2.922 1.00 93.31 159 ASP A C 1
ATOM 1358 O O . ASP A 1 159 ? 1.086 2.382 -3.856 1.00 93.31 159 ASP A O 1
ATOM 1362 N N . VAL A 1 160 ? 2.829 3.503 -3.001 1.00 94.75 160 VAL A N 1
ATOM 1363 C CA . VAL A 1 160 ? 3.061 4.340 -4.180 1.00 94.75 160 VAL A CA 1
ATOM 1364 C C . VAL A 1 160 ? 4.107 3.725 -5.105 1.00 94.75 160 VAL A C 1
ATOM 1366 O O . VAL A 1 160 ? 3.940 3.731 -6.325 1.00 94.75 160 VAL A O 1
ATOM 1369 N N . ASN A 1 161 ? 5.203 3.192 -4.569 1.00 96.56 161 ASN A N 1
ATOM 1370 C CA . ASN A 1 161 ? 6.366 2.839 -5.387 1.00 96.56 161 ASN A CA 1
ATOM 1371 C C . ASN A 1 161 ? 6.318 1.438 -5.999 1.00 96.56 161 ASN A C 1
ATOM 1373 O O . ASN A 1 161 ? 6.876 1.239 -7.076 1.00 96.56 161 ASN A O 1
ATOM 1377 N N . HIS A 1 162 ? 5.653 0.482 -5.354 1.00 96.38 162 HIS A N 1
ATOM 1378 C CA . HIS A 1 162 ? 5.771 -0.938 -5.703 1.00 96.38 162 HIS A CA 1
ATOM 1379 C C . HIS A 1 162 ? 4.433 -1.627 -5.941 1.00 96.38 162 HIS A C 1
ATOM 1381 O O . HIS A 1 162 ? 4.365 -2.537 -6.754 1.00 96.38 162 HIS A O 1
ATOM 1387 N N . GLN A 1 163 ? 3.370 -1.190 -5.273 1.00 95.88 163 GLN A N 1
ATOM 1388 C CA . GLN A 1 163 ? 2.049 -1.809 -5.331 1.00 95.88 163 GLN A CA 1
ATOM 1389 C C . GLN A 1 163 ? 1.129 -1.339 -6.477 1.00 95.88 163 GLN A C 1
ATOM 1391 O O . GLN A 1 163 ? 0.176 -2.066 -6.761 1.00 95.88 163 GLN A O 1
ATOM 1396 N N . PRO A 1 164 ? 1.332 -0.187 -7.160 1.00 94.69 164 PRO A N 1
ATOM 1397 C CA . PRO A 1 164 ? 0.446 0.186 -8.258 1.00 94.69 164 PRO A CA 1
ATOM 1398 C C . PRO A 1 164 ? 0.424 -0.849 -9.378 1.00 94.69 164 PRO A C 1
ATOM 1400 O O . PRO A 1 164 ? 1.467 -1.332 -9.817 1.00 94.69 164 PRO A O 1
ATOM 1403 N N . ILE A 1 165 ? -0.774 -1.131 -9.882 1.00 95.44 165 ILE A N 1
ATOM 1404 C CA . ILE A 1 165 ? -0.990 -2.007 -11.035 1.00 95.44 165 ILE A CA 1
ATOM 1405 C C . ILE A 1 165 ? -0.382 -1.350 -12.280 1.00 95.44 165 ILE A C 1
ATOM 1407 O O . ILE A 1 165 ? -0.472 -0.132 -12.472 1.00 95.44 165 ILE A O 1
ATOM 1411 N N . ALA A 1 166 ? 0.250 -2.150 -13.135 1.00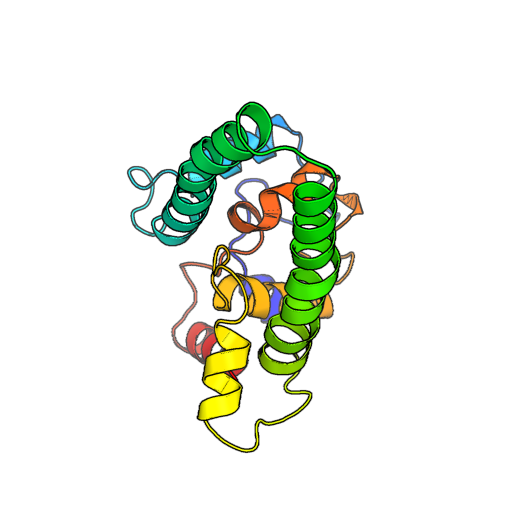 95.12 166 ALA A N 1
ATOM 1412 C CA . ALA A 1 166 ? 0.855 -1.664 -14.360 1.00 95.12 166 ALA A CA 1
ATOM 1413 C C . ALA A 1 166 ? -0.196 -1.013 -15.279 1.00 95.12 166 ALA A C 1
ATOM 1415 O O . ALA A 1 166 ? -1.302 -1.510 -15.478 1.00 95.12 166 ALA A O 1
ATOM 1416 N N . LYS A 1 167 ? 0.150 0.150 -15.835 1.00 91.81 167 LYS A N 1
ATOM 1417 C CA . LYS A 1 167 ? -0.776 1.029 -16.579 1.00 91.81 167 LYS A CA 1
ATOM 1418 C C . LYS A 1 167 ? -0.860 0.727 -18.076 1.00 91.81 167 LYS A C 1
ATOM 1420 O O . LYS A 1 167 ? -1.504 1.473 -18.822 1.00 91.81 167 LYS A O 1
ATOM 1425 N N . ASP A 1 168 ? -0.130 -0.289 -18.495 1.00 93.62 168 ASP A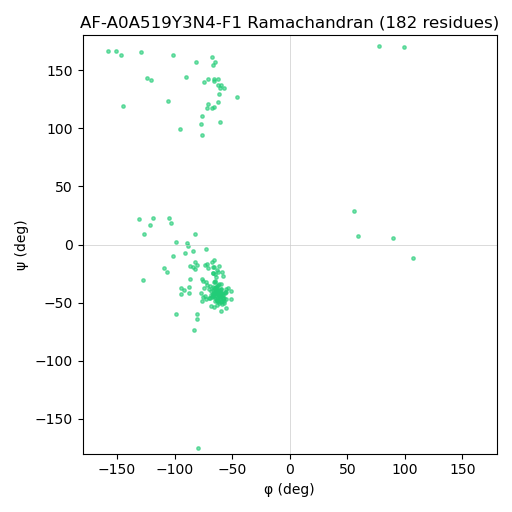 N 1
ATOM 1426 C CA . ASP A 1 168 ? 0.150 -0.707 -19.863 1.00 93.62 168 ASP A CA 1
ATOM 1427 C C . ASP A 1 168 ? -0.100 -2.215 -20.046 1.00 93.62 168 ASP A C 1
ATOM 1429 O O . ASP A 1 168 ? 0.439 -2.833 -20.963 1.00 93.62 168 ASP A O 1
ATOM 1433 N N . LEU A 1 169 ? -0.920 -2.801 -19.165 1.00 94.69 169 LEU A N 1
ATOM 1434 C CA . LEU A 1 169 ? -1.446 -4.151 -19.332 1.00 94.69 169 LEU A CA 1
ATOM 1435 C C . LEU A 1 169 ? -2.305 -4.231 -20.597 1.00 94.69 169 LEU A C 1
ATOM 1437 O O . LEU A 1 169 ? -3.065 -3.314 -20.917 1.00 94.69 169 LEU A O 1
ATOM 1441 N N . THR A 1 170 ? -2.211 -5.361 -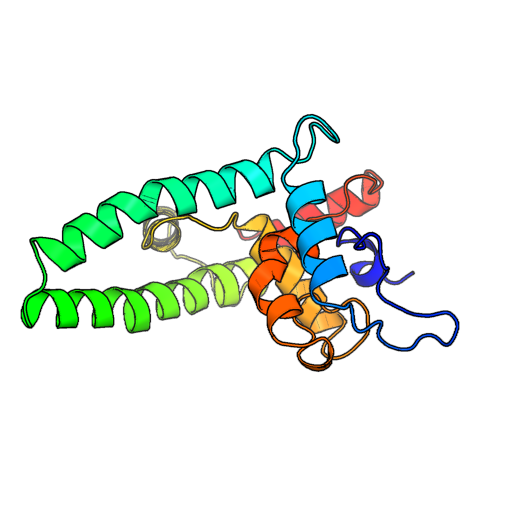21.289 1.00 96.06 170 THR A N 1
ATOM 1442 C CA . THR A 1 170 ? -3.160 -5.728 -22.341 1.00 96.06 170 THR A CA 1
ATOM 1443 C C . THR A 1 170 ? -4.540 -6.002 -21.744 1.00 96.06 170 THR A C 1
ATOM 1445 O O . THR A 1 170 ? -4.676 -6.290 -20.555 1.00 96.06 170 THR A O 1
ATOM 1448 N N . GLU A 1 171 ? -5.583 -5.968 -22.571 1.00 95.81 171 GLU A N 1
ATOM 1449 C CA . GLU A 1 171 ? -6.952 -6.275 -22.138 1.00 95.81 171 GLU A CA 1
ATOM 1450 C C . GLU A 1 171 ? -7.064 -7.667 -21.495 1.00 95.81 171 GLU A C 1
ATOM 1452 O O . GLU A 1 171 ? -7.684 -7.825 -20.445 1.00 95.81 171 GLU A O 1
ATOM 1457 N N . ALA A 1 172 ? -6.387 -8.665 -22.071 1.00 95.06 172 ALA A N 1
ATOM 1458 C CA . ALA A 1 172 ? -6.357 -10.020 -21.528 1.00 95.06 172 ALA A CA 1
ATOM 1459 C C . ALA A 1 172 ? -5.659 -10.085 -20.158 1.00 95.06 172 ALA A C 1
ATOM 1461 O O . ALA A 1 172 ? -6.134 -10.767 -19.251 1.00 95.06 172 ALA A O 1
ATOM 1462 N N . GLU A 1 173 ? -4.545 -9.369 -19.977 1.00 95.44 173 GLU A N 1
ATOM 1463 C CA . GLU A 1 173 ? -3.856 -9.294 -18.683 1.00 95.44 173 GLU A CA 1
ATOM 1464 C C . GLU A 1 173 ? -4.699 -8.556 -17.642 1.00 95.44 173 GLU A C 1
ATOM 1466 O O . GLU A 1 173 ? -4.813 -9.020 -16.508 1.00 95.44 173 GLU A O 1
ATOM 1471 N N . PHE A 1 174 ? -5.335 -7.450 -18.025 1.00 95.06 174 PHE A N 1
ATOM 1472 C CA . PHE A 1 174 ? -6.213 -6.697 -17.138 1.00 95.06 174 PHE A CA 1
ATOM 1473 C C . PHE A 1 174 ? -7.442 -7.517 -16.723 1.00 95.06 174 PHE A C 1
ATOM 1475 O O . PHE A 1 174 ? -7.790 -7.532 -15.547 1.00 95.06 174 PHE A O 1
ATOM 1482 N N . SER A 1 175 ? -8.037 -8.287 -17.638 1.00 95.44 175 SER A N 1
ATOM 1483 C CA . SER A 1 175 ? -9.131 -9.210 -17.316 1.00 95.44 175 SER A CA 1
ATOM 1484 C C . SER A 1 175 ? -8.711 -10.263 -16.281 1.00 95.44 175 SER A C 1
ATOM 1486 O O . SER A 1 175 ? -9.458 -10.541 -15.343 1.00 95.44 175 SER A O 1
ATOM 1488 N N . ARG A 1 176 ? -7.475 -10.780 -16.358 1.00 94.88 176 ARG A N 1
ATOM 1489 C CA . ARG A 1 176 ? -6.927 -11.669 -15.315 1.00 94.88 176 ARG A CA 1
ATOM 1490 C C . ARG A 1 176 ? -6.725 -10.953 -13.979 1.00 94.88 176 ARG A C 1
ATOM 1492 O O . ARG A 1 176 ? -6.967 -11.559 -12.943 1.00 94.88 176 ARG A O 1
ATOM 1499 N N . VAL A 1 177 ? -6.323 -9.678 -13.976 1.00 95.00 177 VAL A N 1
ATOM 1500 C CA . VAL A 1 177 ? -6.258 -8.866 -12.743 1.00 95.00 177 VAL A CA 1
ATOM 1501 C C . VAL A 1 177 ? -7.652 -8.695 -12.132 1.00 95.00 177 VAL A C 1
ATOM 1503 O O . VAL A 1 177 ? -7.804 -8.841 -10.925 1.00 95.00 177 VAL A O 1
ATOM 1506 N N . GLN A 1 178 ? -8.684 -8.455 -12.945 1.00 94.50 178 GLN A N 1
ATOM 1507 C CA . GLN A 1 178 ? -10.065 -8.337 -12.463 1.00 94.50 178 GLN A CA 1
ATOM 1508 C C . GLN A 1 178 ? -10.581 -9.636 -11.833 1.00 94.50 178 GLN A C 1
ATOM 1510 O O . GLN A 1 178 ? -11.273 -9.578 -10.822 1.00 94.50 178 GLN A O 1
ATOM 1515 N N . GLN A 1 179 ? -10.213 -10.799 -12.380 1.00 93.50 179 GLN A N 1
ATOM 1516 C CA . GLN A 1 179 ? -10.567 -12.100 -11.795 1.00 93.50 179 GLN A CA 1
ATOM 1517 C C . GLN A 1 179 ? -9.990 -12.283 -10.384 1.00 93.50 179 GLN A C 1
ATOM 1519 O O . GLN A 1 179 ? -10.653 -12.854 -9.525 1.00 93.50 179 GLN A O 1
ATOM 1524 N N . LEU A 1 180 ? -8.798 -11.742 -10.103 1.00 92.19 180 LEU A N 1
ATOM 1525 C CA . LEU A 1 180 ? -8.233 -11.761 -8.745 1.00 92.19 180 LEU A CA 1
ATOM 1526 C C . LEU A 1 180 ? -9.048 -10.924 -7.745 1.00 92.19 180 LEU A C 1
ATOM 1528 O O . LEU A 1 180 ? -8.938 -11.131 -6.543 1.00 92.19 180 LEU A O 1
ATOM 1532 N N . MET A 1 181 ? -9.875 -9.997 -8.232 1.00 92.25 181 MET A N 1
ATOM 1533 C CA . MET A 1 181 ? -10.716 -9.119 -7.415 1.00 92.25 181 MET A CA 1
ATOM 1534 C C . MET A 1 181 ? -12.167 -9.606 -7.300 1.00 92.25 181 MET A C 1
ATOM 1536 O O . MET A 1 181 ? -12.976 -8.934 -6.666 1.00 92.25 181 MET A O 1
ATOM 1540 N N . GLU A 1 182 ? -12.535 -10.752 -7.881 1.00 87.25 182 GLU A N 1
ATOM 1541 C CA . GLU A 1 182 ? -13.938 -11.193 -7.996 1.00 87.25 182 GLU A CA 1
ATOM 1542 C C . GLU A 1 182 ? -14.656 -11.329 -6.637 1.00 87.25 182 GLU A C 1
ATOM 1544 O O . GLU A 1 182 ? -15.871 -11.148 -6.537 1.00 87.25 182 GLU A O 1
ATOM 1549 N N . HIS A 1 183 ? -13.903 -11.592 -5.568 1.00 76.12 183 HIS A N 1
ATOM 1550 C CA . HIS A 1 183 ? -14.442 -11.731 -4.215 1.00 76.12 183 HIS A CA 1
ATOM 1551 C C . HIS A 1 183 ? -14.668 -10.402 -3.472 1.00 76.12 183 HIS A C 1
ATOM 1553 O O . HIS A 1 183 ? -15.388 -10.398 -2.464 1.00 76.12 183 HIS A O 1
ATOM 1559 N N . THR A 1 184 ? -14.093 -9.295 -3.955 1.00 74.44 184 THR A N 1
ATOM 1560 C CA . THR A 1 184 ? -14.165 -7.971 -3.305 1.00 74.44 184 THR A CA 1
ATOM 1561 C C . THR A 1 184 ? -15.512 -7.291 -3.445 1.00 74.44 184 THR A C 1
ATOM 1563 O O . THR A 1 184 ? -16.251 -7.543 -4.427 1.00 74.44 184 THR A O 1
#

Foldseek 3Di:
DPLLLQFKAAFPQGLADPVQAGDQDDPVSLVVSLVCLLDCVNPVVSPQVVVLVVVVVVCVVVVVCCVPPPDDPVVVVVCCCCPVPQVVVLCCVPLNCQQQPVVDDDPDVVVVVCSVPSDDPSADSLLRNSLVVSCVVQPCGRLNQQNCVSDDSSNVSSSRRRRHTHPPDDPVSVVVSVVSRPRD

Radius of gyration: 18.17 Å; Cα contacts (8 Å, |Δi|>4): 204; chains: 1; bounding box: 48×37×52 Å

pLDDT: mean 93.63, std 4.03, range [60.84, 97.88]

Mean predicted aligned error: 3.84 Å